Protein AF-A0A1R3RTW5-F1 (afdb_monomer_lite)

Structure (mmCIF, N/CA/C/O backbone):
data_AF-A0A1R3RTW5-F1
#
_entry.id   AF-A0A1R3RTW5-F1
#
loop_
_atom_site.group_PDB
_atom_site.id
_atom_site.type_symbol
_atom_site.label_atom_id
_atom_site.label_alt_id
_atom_site.label_comp_id
_atom_site.label_asym_id
_atom_site.label_entity_id
_atom_site.label_seq_id
_atom_site.pdbx_PDB_ins_code
_atom_site.Cartn_x
_atom_site.Cartn_y
_atom_site.Cartn_z
_atom_site.occupancy
_atom_site.B_iso_or_equiv
_atom_site.auth_seq_id
_atom_site.auth_comp_id
_atom_site.auth_asym_id
_atom_site.auth_atom_id
_atom_site.pdbx_PDB_model_num
ATOM 1 N N . MET A 1 1 ? 52.402 39.183 -31.936 1.00 46.84 1 MET A N 1
ATOM 2 C CA . MET A 1 1 ? 51.895 40.518 -32.324 1.00 46.84 1 MET A CA 1
ATOM 3 C C . MET A 1 1 ? 52.983 41.205 -33.142 1.00 46.84 1 MET A C 1
ATOM 5 O O . MET A 1 1 ? 54.142 40.911 -32.857 1.00 46.84 1 MET A O 1
ATOM 9 N N . PRO A 1 2 ? 52.670 42.034 -34.153 1.00 42.66 2 PRO A N 1
ATOM 10 C CA . PRO A 1 2 ? 51.398 42.733 -34.395 1.00 42.66 2 PRO A CA 1
ATOM 11 C C . PRO A 1 2 ? 50.225 41.838 -34.831 1.00 42.66 2 PRO A C 1
ATOM 13 O O . PRO A 1 2 ? 50.387 40.630 -35.000 1.00 42.66 2 PRO A O 1
ATOM 16 N N . TYR A 1 3 ? 49.047 42.454 -34.920 1.00 42.34 3 TYR A N 1
ATOM 17 C CA . TYR A 1 3 ? 47.847 41.933 -35.578 1.00 42.34 3 TYR A CA 1
ATOM 18 C C . TYR A 1 3 ? 47.803 42.414 -37.035 1.00 42.34 3 TYR A C 1
ATOM 20 O O . TYR A 1 3 ? 48.396 43.443 -37.356 1.00 42.34 3 TYR A O 1
ATOM 28 N N . SER A 1 4 ? 47.002 41.741 -37.856 1.00 38.62 4 SER A N 1
ATOM 29 C CA . SER A 1 4 ? 46.303 42.357 -38.986 1.00 38.62 4 SER A CA 1
ATOM 30 C C . SER A 1 4 ? 44.832 41.946 -38.908 1.00 38.62 4 SER A C 1
ATOM 32 O O . SER A 1 4 ? 44.532 40.756 -38.924 1.00 38.62 4 SER A O 1
ATOM 34 N N . GLU A 1 5 ? 43.992 42.958 -38.702 1.00 39.12 5 GLU A N 1
ATOM 35 C CA . GLU A 1 5 ? 42.592 43.138 -39.120 1.00 39.12 5 GLU A CA 1
ATOM 36 C C . GLU A 1 5 ? 41.772 41.897 -39.541 1.00 39.12 5 GLU A C 1
ATOM 38 O O . GLU A 1 5 ? 42.133 41.149 -40.446 1.00 39.12 5 GLU A O 1
ATOM 43 N N . PHE A 1 6 ? 40.610 41.736 -38.897 1.00 42.47 6 PHE A N 1
ATOM 44 C CA . PHE A 1 6 ? 39.567 40.764 -39.232 1.00 42.47 6 PHE A CA 1
ATOM 45 C C . PHE A 1 6 ? 38.305 41.546 -39.622 1.00 42.47 6 PHE A C 1
ATOM 47 O O . PHE A 1 6 ? 37.866 42.397 -38.844 1.00 42.47 6 PHE A O 1
ATOM 54 N N . ASP A 1 7 ? 37.760 41.291 -40.811 1.00 38.22 7 ASP A N 1
ATOM 55 C CA . ASP A 1 7 ? 36.629 42.051 -41.365 1.00 38.22 7 ASP A CA 1
ATOM 56 C C . ASP A 1 7 ? 35.289 41.676 -40.687 1.00 38.22 7 ASP A C 1
ATOM 58 O O . ASP A 1 7 ? 35.083 40.492 -40.402 1.00 38.22 7 ASP A O 1
ATOM 62 N N . PRO A 1 8 ? 34.358 42.620 -40.417 1.00 43.59 8 PRO A N 1
ATOM 63 C CA . PRO A 1 8 ? 33.125 42.312 -39.675 1.00 43.59 8 PRO A CA 1
ATOM 64 C C . PRO A 1 8 ? 31.937 41.840 -40.534 1.00 43.59 8 PRO A C 1
ATOM 66 O O . PRO A 1 8 ? 30.973 41.308 -39.983 1.00 43.59 8 PRO A O 1
ATOM 69 N N . ASP A 1 9 ? 31.970 42.069 -41.850 1.00 38.38 9 ASP A N 1
ATOM 70 C CA . ASP A 1 9 ? 30.750 42.211 -42.668 1.00 38.38 9 ASP A CA 1
ATOM 71 C C . ASP A 1 9 ? 30.251 40.928 -43.376 1.00 38.38 9 ASP A C 1
ATOM 73 O O . ASP A 1 9 ? 29.280 40.983 -44.131 1.00 38.38 9 ASP A O 1
ATOM 77 N N . ASP A 1 10 ? 30.834 39.751 -43.115 1.00 37.34 10 ASP A N 1
ATOM 78 C CA . ASP A 1 10 ? 30.474 38.481 -43.794 1.00 37.34 10 ASP A CA 1
ATOM 79 C C . ASP A 1 10 ? 29.217 37.777 -43.213 1.00 37.34 10 ASP A C 1
ATOM 81 O O . ASP A 1 10 ? 29.031 36.564 -43.323 1.00 37.34 10 ASP A O 1
ATOM 85 N N . PHE A 1 11 ? 28.318 38.532 -42.569 1.00 39.25 11 PHE A N 1
ATOM 86 C CA . PHE A 1 11 ? 27.053 38.012 -42.036 1.00 39.25 11 PHE A CA 1
ATOM 87 C C . PHE A 1 11 ? 25.942 38.004 -43.096 1.00 39.25 11 PHE A C 1
ATOM 89 O O . PHE A 1 11 ? 25.049 38.856 -43.128 1.00 39.25 11 PHE A O 1
ATOM 96 N N . GLY A 1 12 ? 25.984 36.972 -43.944 1.00 34.75 12 GLY A N 1
ATOM 97 C CA . GLY A 1 12 ? 24.873 36.577 -44.813 1.00 34.75 12 GLY A CA 1
ATOM 98 C C . GLY A 1 12 ? 23.566 36.293 -44.041 1.00 34.75 12 GLY A C 1
ATOM 99 O O . GLY A 1 12 ? 23.580 36.054 -42.831 1.00 34.75 12 GLY A O 1
ATOM 100 N N . PRO A 1 13 ? 22.401 36.345 -44.713 1.00 35.06 13 PRO A N 1
ATOM 101 C CA . PRO A 1 13 ? 21.122 36.545 -44.038 1.00 35.06 13 PRO A CA 1
ATOM 102 C C . PRO A 1 13 ? 20.572 35.289 -43.352 1.00 35.06 13 PRO A C 1
ATOM 104 O O . PRO A 1 13 ? 20.130 34.366 -44.027 1.00 35.06 13 PRO A O 1
ATOM 107 N N . ASN A 1 14 ? 20.487 35.338 -42.017 1.00 39.09 14 ASN A N 1
ATOM 108 C CA . ASN A 1 14 ? 19.530 34.618 -41.162 1.00 39.09 14 ASN A CA 1
ATOM 109 C C . ASN A 1 14 ? 19.013 33.269 -41.704 1.00 39.09 14 ASN A C 1
ATOM 111 O O . ASN A 1 14 ? 17.805 33.090 -41.894 1.00 39.09 14 ASN A O 1
ATOM 115 N N . GLU A 1 15 ? 19.894 32.276 -41.840 1.00 32.31 15 GLU A N 1
ATOM 116 C CA . GLU A 1 15 ? 19.430 30.904 -41.650 1.00 32.31 15 GLU A CA 1
ATOM 117 C C . GLU A 1 15 ? 18.951 30.796 -40.203 1.00 32.31 15 GLU A C 1
ATOM 119 O O . GLU A 1 15 ? 19.729 30.934 -39.254 1.00 32.31 15 GLU A O 1
ATOM 124 N N . CYS A 1 16 ? 17.642 30.618 -40.019 1.00 30.36 16 CYS A N 1
ATOM 125 C CA . CYS A 1 16 ? 17.095 30.362 -38.702 1.00 30.36 16 CYS A CA 1
ATOM 126 C C . CYS A 1 16 ? 17.657 29.033 -38.200 1.00 30.36 16 CYS A C 1
ATOM 128 O O . CYS A 1 16 ? 17.138 27.970 -38.546 1.00 30.36 16 CYS A O 1
ATOM 130 N N . TYR A 1 17 ? 18.650 29.114 -37.312 1.00 27.86 17 TYR A N 1
ATOM 131 C CA . TYR A 1 17 ? 18.852 28.112 -36.278 1.00 27.86 17 TYR A CA 1
ATOM 132 C C . TYR A 1 17 ? 17.554 28.029 -35.471 1.00 27.86 17 TYR A C 1
ATOM 134 O O . TYR A 1 17 ? 17.363 28.700 -34.458 1.00 27.86 17 TYR A O 1
ATOM 142 N N . VAL A 1 18 ? 16.638 27.192 -35.956 1.00 29.83 18 VAL A N 1
ATOM 143 C CA . VAL A 1 18 ? 15.767 26.436 -35.075 1.00 29.83 18 VAL A CA 1
ATOM 144 C C . VAL A 1 18 ? 16.732 25.671 -34.189 1.00 29.83 18 VAL A C 1
ATOM 146 O O . VAL A 1 18 ? 17.381 24.733 -34.648 1.00 29.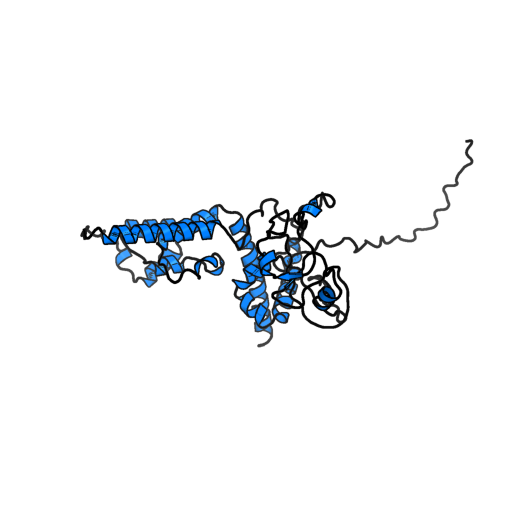83 18 VAL A O 1
ATOM 149 N N . GLU A 1 19 ? 16.886 26.120 -32.946 1.00 30.78 19 GLU A N 1
ATOM 150 C CA . GLU A 1 19 ? 17.504 25.293 -31.924 1.00 30.78 19 GLU A CA 1
ATOM 151 C C . GLU A 1 19 ? 16.699 23.992 -31.899 1.00 30.78 19 GLU A C 1
ATOM 153 O O . GLU A 1 19 ? 15.533 23.977 -31.491 1.00 30.78 19 GLU A O 1
ATOM 158 N N . GLU A 1 20 ? 17.292 22.902 -32.393 1.00 29.59 20 GLU A N 1
ATOM 159 C CA . GLU A 1 20 ? 16.787 21.566 -32.121 1.00 29.59 20 GLU A CA 1
ATOM 160 C C . GLU A 1 20 ? 16.920 21.375 -30.611 1.00 29.59 20 GLU A C 1
ATOM 162 O O . GLU A 1 20 ? 17.976 21.010 -30.101 1.00 29.59 20 GLU A O 1
ATOM 167 N N . ILE A 1 21 ? 15.855 21.725 -29.881 1.00 32.44 21 ILE A N 1
ATOM 168 C CA . ILE A 1 21 ? 15.789 21.566 -28.433 1.00 32.44 21 ILE A CA 1
ATOM 169 C C . ILE A 1 21 ? 15.973 20.079 -28.161 1.00 32.44 21 ILE A C 1
ATOM 171 O O . ILE A 1 21 ? 15.068 19.278 -28.402 1.00 32.44 21 ILE A O 1
ATOM 175 N N . ASP A 1 22 ? 17.158 19.730 -27.669 1.00 31.86 22 ASP A N 1
ATOM 176 C CA . ASP A 1 22 ? 17.557 18.364 -27.381 1.00 31.86 22 ASP A CA 1
ATOM 177 C C . ASP A 1 22 ? 16.504 17.671 -26.483 1.00 31.86 22 ASP A C 1
ATOM 179 O O . ASP A 1 22 ? 16.468 17.855 -25.258 1.00 31.86 22 ASP A O 1
ATOM 183 N N . ASP A 1 23 ? 15.684 16.781 -27.072 1.00 35.56 23 ASP A N 1
ATOM 184 C CA . ASP A 1 23 ? 14.766 15.854 -26.356 1.00 35.56 23 ASP A CA 1
ATOM 185 C C . ASP A 1 23 ? 15.581 14.858 -25.476 1.00 35.56 23 ASP A C 1
ATOM 187 O O . ASP A 1 23 ? 15.028 14.036 -24.744 1.00 35.56 23 ASP A O 1
ATOM 191 N N . TYR A 1 24 ? 16.922 14.980 -25.490 1.00 36.53 24 TYR A N 1
ATOM 192 C CA . TYR A 1 24 ? 17.886 14.497 -24.493 1.00 36.53 24 TYR A CA 1
ATOM 193 C C . TYR A 1 24 ? 17.849 15.244 -23.148 1.00 36.53 24 TYR A C 1
ATOM 195 O O . TYR A 1 24 ? 18.642 14.922 -22.256 1.00 36.53 24 TYR A O 1
ATOM 203 N N . THR A 1 25 ? 16.899 16.158 -22.929 1.00 39.56 25 THR A N 1
ATOM 204 C CA . THR A 1 25 ? 16.428 16.523 -21.581 1.00 39.56 25 THR A CA 1
ATOM 205 C C . THR A 1 25 ? 15.754 15.313 -20.922 1.00 39.56 25 THR A C 1
ATOM 207 O O . THR A 1 25 ? 14.541 15.225 -20.745 1.00 39.56 25 THR A O 1
ATOM 210 N N . LEU A 1 26 ? 16.604 14.345 -20.561 1.00 44.38 26 LEU A N 1
ATOM 211 C CA . LEU A 1 26 ? 16.304 13.034 -20.004 1.00 44.38 26 LEU A CA 1
ATOM 212 C C . LEU A 1 26 ? 15.342 13.164 -18.825 1.00 44.38 26 LEU A C 1
ATOM 214 O O . LEU A 1 26 ? 15.763 13.372 -17.683 1.00 44.38 26 LEU A O 1
ATOM 218 N N . LEU A 1 27 ? 14.049 12.989 -19.120 1.00 51.22 27 LEU A N 1
ATOM 219 C CA . LEU A 1 27 ? 12.972 12.867 -18.144 1.00 51.22 27 LEU A CA 1
ATOM 220 C C . LEU A 1 27 ? 13.363 11.785 -17.138 1.00 51.22 27 LEU A C 1
ATOM 222 O O . LEU A 1 27 ? 13.224 10.586 -17.397 1.00 51.22 27 LEU A O 1
ATOM 226 N N . SER A 1 28 ? 13.905 12.229 -16.001 1.00 55.03 28 SER A N 1
ATOM 227 C CA . SER A 1 28 ? 14.399 11.350 -14.947 1.00 55.03 28 SER A CA 1
ATOM 228 C C . SER A 1 28 ? 13.258 10.419 -14.565 1.00 55.03 28 SER A C 1
ATOM 230 O O . SER A 1 28 ? 12.197 10.924 -14.196 1.00 55.03 28 SER A O 1
ATOM 232 N N . PRO A 1 29 ? 13.421 9.089 -14.706 1.00 63.59 29 PRO A N 1
ATOM 233 C CA . PRO A 1 29 ? 12.285 8.186 -14.800 1.00 63.59 29 PRO A CA 1
ATOM 234 C C . PRO A 1 29 ? 11.349 8.357 -13.605 1.00 63.59 29 PRO A C 1
ATOM 236 O O . PRO A 1 29 ? 11.788 8.469 -12.458 1.00 63.59 29 PRO A O 1
ATOM 239 N N . GLN A 1 30 ? 10.056 8.399 -13.903 1.00 73.75 30 GLN A N 1
ATOM 240 C CA . GLN A 1 30 ? 8.987 8.629 -12.940 1.00 73.75 30 GLN A CA 1
ATOM 241 C C . GLN A 1 30 ? 8.255 7.322 -12.654 1.00 73.75 30 GLN A C 1
ATOM 243 O O . GLN A 1 30 ? 8.148 6.446 -13.514 1.00 73.75 30 GLN A O 1
ATOM 248 N N . CYS A 1 31 ? 7.756 7.180 -11.431 1.00 79.06 31 CYS A N 1
ATOM 249 C CA . CYS A 1 31 ? 6.885 6.081 -11.058 1.00 79.06 31 CYS A CA 1
ATOM 250 C C . CYS A 1 31 ? 5.495 6.297 -11.668 1.00 79.06 31 CYS A C 1
ATOM 252 O O . CYS A 1 31 ? 4.805 7.247 -11.305 1.00 79.06 31 CYS A O 1
ATOM 254 N N . CYS A 1 32 ? 5.042 5.398 -12.543 1.00 81.38 32 CYS A N 1
ATOM 255 C CA . CYS A 1 32 ? 3.748 5.539 -13.222 1.00 81.38 32 CYS A CA 1
ATOM 256 C C . CYS A 1 32 ? 2.541 5.555 -12.255 1.00 81.38 32 CYS A C 1
ATOM 258 O O . CYS A 1 32 ? 1.479 6.053 -12.614 1.00 81.38 32 CYS A O 1
ATOM 260 N N . ILE A 1 33 ? 2.695 5.052 -11.022 1.00 86.12 33 ILE A N 1
ATOM 261 C CA . ILE A 1 33 ? 1.645 5.090 -9.991 1.00 86.12 33 ILE A CA 1
ATOM 262 C C . ILE A 1 33 ? 1.614 6.445 -9.268 1.00 86.12 33 ILE A C 1
ATOM 264 O O . ILE A 1 33 ? 0.550 7.043 -9.164 1.00 86.12 33 ILE A O 1
ATOM 268 N N . CYS A 1 34 ? 2.737 6.964 -8.764 1.00 83.75 34 CYS A N 1
ATOM 269 C CA . CYS A 1 34 ? 2.731 8.149 -7.887 1.00 83.75 34 CYS A CA 1
ATOM 270 C C . CYS A 1 34 ? 3.272 9.438 -8.528 1.00 83.75 34 CYS A C 1
ATOM 272 O O . CYS A 1 34 ? 3.227 10.495 -7.907 1.00 83.75 34 CYS A O 1
ATOM 274 N N . GLY A 1 35 ? 3.804 9.358 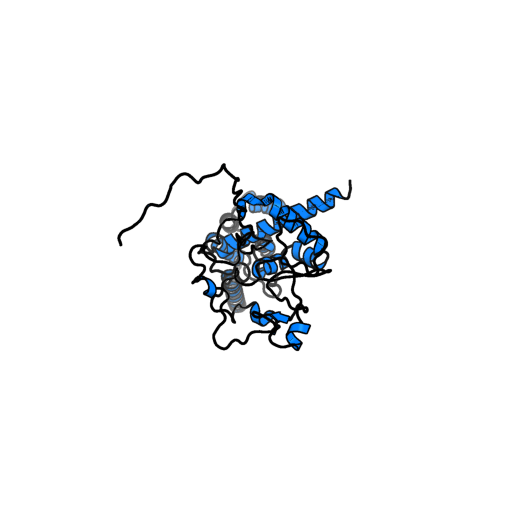-9.748 1.00 78.62 35 GLY A N 1
ATOM 275 C CA . GLY A 1 35 ? 4.397 10.466 -10.497 1.00 78.62 35 GLY A CA 1
ATOM 276 C C . GLY A 1 35 ? 5.807 10.878 -10.062 1.00 78.62 35 GLY A C 1
ATOM 277 O O . GLY A 1 35 ? 6.573 11.376 -10.881 1.00 78.62 35 GLY A O 1
ATOM 278 N N . TYR A 1 36 ? 6.195 10.628 -8.812 1.00 76.75 36 TYR A N 1
ATOM 279 C CA . TYR A 1 36 ? 7.528 10.973 -8.318 1.00 76.75 36 TYR A CA 1
ATOM 280 C C . TYR A 1 36 ? 8.659 10.218 -9.041 1.00 76.75 36 TYR A C 1
ATOM 282 O O . TYR A 1 36 ? 8.525 9.042 -9.393 1.00 76.75 36 TYR A O 1
ATOM 290 N N . GLY A 1 37 ? 9.805 10.885 -9.203 1.00 69.56 37 GLY A N 1
ATOM 291 C CA . GLY A 1 37 ? 11.026 10.304 -9.771 1.00 69.56 37 GLY A CA 1
ATOM 292 C C . GLY A 1 37 ? 11.688 9.219 -8.904 1.00 69.56 37 GLY A C 1
ATOM 293 O O . GLY A 1 37 ? 11.329 9.006 -7.745 1.00 69.56 37 GLY A O 1
ATOM 294 N N . PHE A 1 38 ? 12.710 8.549 -9.447 1.00 66.25 38 PHE A N 1
ATOM 295 C CA . PHE A 1 38 ? 13.616 7.665 -8.677 1.00 66.25 38 PHE A CA 1
ATOM 296 C C . PHE A 1 38 ? 14.843 8.394 -8.089 1.00 66.25 38 PHE A C 1
ATOM 298 O O . PHE A 1 38 ? 15.731 7.747 -7.535 1.00 66.25 38 PHE A O 1
ATOM 305 N N . CYS A 1 39 ? 14.911 9.722 -8.217 1.00 55.88 39 CYS A N 1
ATOM 306 C CA . CYS A 1 39 ? 16.038 10.550 -7.781 1.00 55.88 39 CYS A CA 1
ATOM 307 C C . CYS A 1 39 ? 15.641 11.454 -6.606 1.00 55.88 39 CYS A C 1
ATOM 309 O O . CYS A 1 39 ? 14.520 11.962 -6.563 1.00 55.88 39 CYS A O 1
ATOM 311 N N . LEU A 1 40 ? 16.586 11.703 -5.696 1.00 46.78 40 LEU A N 1
ATOM 312 C CA . LEU A 1 40 ? 16.576 12.910 -4.868 1.00 46.78 40 LEU A CA 1
ATOM 313 C C . LEU A 1 40 ? 17.210 14.058 -5.670 1.00 46.78 40 LEU A C 1
ATOM 315 O O . LEU A 1 40 ? 18.144 13.810 -6.427 1.00 46.78 40 LEU A O 1
ATOM 319 N N . GLU A 1 41 ? 16.662 15.261 -5.488 1.00 43.09 41 GLU A N 1
ATOM 320 C CA . GLU A 1 41 ? 17.176 16.605 -5.826 1.00 43.09 41 GLU A CA 1
ATOM 321 C C . GLU A 1 41 ? 18.087 16.762 -7.068 1.00 43.09 41 GLU A C 1
ATOM 323 O O . GLU A 1 41 ? 19.227 16.300 -7.135 1.00 43.09 41 GLU A O 1
ATOM 328 N N . THR A 1 42 ? 17.575 17.517 -8.048 1.00 40.91 42 THR A N 1
ATOM 329 C CA . THR A 1 42 ? 18.175 17.780 -9.371 1.00 40.91 42 THR A CA 1
ATOM 330 C C . THR A 1 42 ? 19.456 18.614 -9.354 1.00 40.91 42 THR A C 1
ATOM 332 O O . THR A 1 42 ? 20.128 18.698 -10.379 1.00 40.91 42 THR A O 1
ATOM 335 N N . THR A 1 43 ? 19.816 19.222 -8.225 1.00 41.56 43 THR A N 1
ATOM 336 C CA . THR A 1 43 ? 21.017 20.058 -8.084 1.00 41.56 43 THR A CA 1
ATOM 337 C C . THR A 1 43 ? 22.319 19.258 -8.042 1.00 41.56 43 THR A C 1
ATOM 339 O O . THR A 1 43 ? 23.371 19.827 -8.310 1.00 41.56 43 THR A O 1
ATOM 342 N N . ASP A 1 44 ? 22.270 17.954 -7.734 1.00 38.25 44 ASP A N 1
ATOM 343 C CA . ASP A 1 44 ? 23.464 17.182 -7.362 1.00 38.25 44 ASP A CA 1
ATOM 344 C C . ASP A 1 44 ? 23.554 15.792 -8.031 1.00 38.25 44 ASP A C 1
ATOM 346 O O . ASP A 1 44 ? 23.716 14.744 -7.394 1.00 38.25 44 ASP A O 1
ATOM 350 N N . PHE A 1 45 ? 23.499 15.772 -9.369 1.00 40.69 45 PHE A N 1
ATOM 351 C CA . PHE A 1 45 ? 23.662 14.557 -10.191 1.00 40.69 45 PHE A CA 1
ATOM 352 C C . PHE A 1 45 ? 24.957 13.765 -9.903 1.00 40.69 45 PHE A C 1
ATOM 354 O O . PHE A 1 45 ? 24.993 12.546 -10.100 1.00 40.69 45 PHE A O 1
ATOM 361 N N . ASN A 1 46 ? 26.014 14.428 -9.420 1.00 39.59 46 ASN A N 1
ATOM 362 C CA . ASN A 1 46 ? 27.271 13.772 -9.052 1.00 39.59 46 ASN A CA 1
ATOM 363 C C . ASN A 1 46 ? 27.234 13.131 -7.653 1.00 39.59 46 ASN A C 1
ATOM 365 O O . ASN A 1 46 ? 27.841 12.074 -7.466 1.00 39.59 46 ASN A O 1
ATOM 369 N N . VAL A 1 47 ? 26.491 13.699 -6.696 1.00 40.06 47 VAL A N 1
ATOM 370 C CA . VAL A 1 47 ? 26.401 13.179 -5.319 1.00 40.06 47 VAL A CA 1
ATOM 371 C C . VAL A 1 47 ? 25.301 12.117 -5.189 1.00 40.06 47 VAL A C 1
ATOM 373 O O . VAL A 1 47 ? 25.514 11.064 -4.586 1.00 40.06 47 VAL A O 1
ATOM 376 N N . ASN A 1 48 ? 24.134 12.300 -5.817 1.00 42.00 48 ASN A N 1
ATOM 377 C CA . ASN A 1 48 ? 22.974 11.424 -5.586 1.00 42.00 48 ASN A CA 1
ATOM 378 C C . ASN A 1 48 ? 23.064 10.001 -6.188 1.00 42.00 48 ASN A C 1
ATOM 380 O O . ASN A 1 48 ? 22.163 9.180 -5.977 1.00 42.00 48 ASN A O 1
ATOM 384 N N . ARG A 1 49 ? 24.209 9.624 -6.787 1.00 43.22 49 ARG A N 1
ATOM 385 C CA . ARG A 1 49 ? 24.572 8.217 -7.078 1.00 43.22 49 ARG A CA 1
ATOM 386 C C . ARG A 1 49 ? 24.503 7.308 -5.838 1.00 43.22 49 ARG A C 1
ATOM 388 O O . ARG A 1 49 ? 24.374 6.096 -5.989 1.00 43.22 49 ARG A O 1
ATOM 395 N N . HIS A 1 50 ? 24.567 7.861 -4.624 1.00 42.81 50 HIS A N 1
ATOM 396 C CA . HIS A 1 50 ? 24.476 7.108 -3.368 1.00 42.81 50 HIS A CA 1
ATOM 397 C C . HIS A 1 50 ? 23.134 6.393 -3.121 1.00 42.81 50 HIS A C 1
ATOM 399 O O . HIS A 1 50 ? 23.102 5.473 -2.303 1.00 42.81 50 HIS A O 1
ATOM 405 N N . CYS A 1 51 ? 22.045 6.758 -3.811 1.00 46.78 51 CYS A N 1
ATOM 406 C CA . CYS A 1 51 ? 20.733 6.131 -3.605 1.00 46.78 51 CYS A CA 1
ATOM 407 C C . CYS A 1 51 ? 20.763 4.631 -3.954 1.00 46.78 51 CYS A C 1
ATOM 409 O O . CYS A 1 51 ? 20.541 3.781 -3.094 1.00 46.78 51 CYS A O 1
ATOM 411 N N . THR A 1 52 ? 21.101 4.302 -5.204 1.00 51.09 52 THR A N 1
ATOM 412 C CA . THR A 1 52 ? 21.173 2.922 -5.720 1.00 51.09 52 THR A CA 1
ATOM 413 C C . THR A 1 52 ? 22.513 2.233 -5.446 1.00 51.09 52 THR A C 1
ATOM 415 O O . THR A 1 52 ? 22.704 1.086 -5.852 1.00 51.09 52 THR A O 1
ATOM 418 N N . GLN A 1 53 ? 23.447 2.897 -4.753 1.00 59.72 53 GLN A N 1
ATOM 419 C CA . GLN A 1 53 ? 24.704 2.278 -4.336 1.00 59.72 53 GLN A CA 1
ATOM 420 C C . GLN A 1 53 ? 24.477 1.124 -3.362 1.00 59.72 53 GLN A C 1
ATOM 422 O O . GLN A 1 53 ? 23.553 1.102 -2.544 1.00 59.72 53 GLN A O 1
ATOM 427 N N . ILE A 1 54 ? 25.378 0.155 -3.454 1.00 65.88 54 ILE A N 1
ATOM 428 C CA . ILE A 1 54 ? 25.239 -1.157 -2.837 1.00 65.88 54 ILE A CA 1
ATOM 429 C C . ILE A 1 54 ? 26.400 -1.363 -1.873 1.00 65.88 54 ILE A C 1
ATOM 431 O O . ILE A 1 54 ? 27.531 -0.955 -2.141 1.00 65.88 54 ILE A O 1
ATOM 435 N N . ARG A 1 55 ? 26.115 -1.971 -0.723 1.00 70.31 55 ARG A N 1
ATOM 436 C CA . ARG A 1 55 ? 27.089 -2.166 0.350 1.00 70.31 55 ARG A CA 1
ATOM 437 C C . ARG A 1 55 ? 28.297 -2.957 -0.148 1.00 70.31 55 ARG A C 1
ATOM 439 O O . ARG A 1 55 ? 28.158 -3.972 -0.833 1.00 70.31 55 ARG A O 1
ATOM 446 N N . LYS A 1 56 ? 29.492 -2.509 0.250 1.00 72.31 56 LYS A N 1
ATOM 447 C CA . LYS A 1 56 ? 30.769 -3.166 -0.059 1.00 72.31 56 LYS A CA 1
ATOM 448 C C . LYS A 1 56 ? 30.694 -4.658 0.299 1.00 72.31 56 LYS A C 1
ATOM 450 O O . LYS A 1 56 ? 30.366 -5.004 1.428 1.00 72.31 56 LYS A O 1
ATOM 455 N N . GLY A 1 57 ? 30.990 -5.522 -0.673 1.00 72.19 57 GLY A N 1
ATOM 456 C CA . GLY A 1 57 ? 30.893 -6.982 -0.546 1.00 72.19 57 GLY A CA 1
ATOM 457 C C . GLY A 1 57 ? 29.639 -7.609 -1.172 1.00 72.19 57 GLY A C 1
ATOM 458 O O . GLY A 1 57 ? 29.646 -8.806 -1.450 1.00 72.19 57 GLY A O 1
ATOM 459 N N . VAL A 1 58 ? 28.590 -6.837 -1.481 1.00 73.06 58 VAL A N 1
ATOM 460 C CA . VAL A 1 58 ? 27.450 -7.354 -2.254 1.00 73.06 58 VAL A CA 1
ATOM 461 C C . VAL A 1 58 ? 27.844 -7.488 -3.726 1.00 73.06 58 VAL A C 1
ATOM 463 O O . VAL A 1 58 ? 28.153 -6.510 -4.403 1.00 73.06 58 VAL A O 1
ATOM 466 N N . ILE A 1 59 ? 27.805 -8.716 -4.239 1.00 75.25 59 ILE A N 1
ATOM 467 C CA . ILE A 1 59 ? 28.105 -9.015 -5.644 1.00 75.25 59 ILE A CA 1
ATOM 468 C C . ILE A 1 59 ? 26.830 -8.832 -6.485 1.00 75.25 59 ILE A C 1
ATOM 470 O O . ILE A 1 59 ? 25.779 -9.376 -6.133 1.00 75.25 59 ILE A O 1
ATOM 474 N N . ALA A 1 60 ? 26.935 -8.098 -7.596 1.00 71.31 60 ALA A N 1
ATOM 475 C CA . ALA A 1 60 ? 25.856 -7.873 -8.563 1.00 71.31 60 ALA A CA 1
ATOM 476 C C . ALA A 1 60 ? 25.510 -9.126 -9.403 1.00 71.31 60 ALA A C 1
ATOM 478 O O . ALA A 1 60 ? 26.236 -10.122 -9.363 1.00 71.31 60 ALA A O 1
ATOM 479 N N . GLY A 1 61 ? 24.409 -9.079 -10.157 1.00 72.56 61 GLY A N 1
ATOM 480 C CA . GLY A 1 61 ? 23.805 -10.234 -10.834 1.00 72.56 61 GLY A CA 1
ATOM 481 C C . GLY A 1 61 ? 22.519 -10.714 -10.152 1.00 72.56 61 GLY A C 1
ATOM 482 O O . GLY A 1 61 ? 21.893 -9.970 -9.392 1.00 72.56 61 GLY A O 1
ATOM 483 N N . ILE A 1 62 ? 22.094 -11.948 -10.444 1.00 77.62 62 ILE A N 1
ATOM 484 C CA . ILE A 1 62 ? 20.791 -12.470 -10.005 1.00 77.62 62 ILE A CA 1
ATOM 485 C C . ILE A 1 62 ? 20.806 -12.906 -8.527 1.00 77.62 62 ILE A C 1
ATOM 487 O O . ILE A 1 62 ? 21.754 -13.509 -8.008 1.00 77.62 62 ILE A O 1
ATOM 491 N N . ARG A 1 63 ? 19.708 -12.589 -7.839 1.00 81.25 63 ARG A N 1
ATOM 492 C CA . ARG A 1 63 ? 19.374 -12.922 -6.447 1.00 81.25 63 ARG A CA 1
ATOM 493 C C . ARG A 1 63 ? 17.939 -13.451 -6.382 1.00 81.25 63 ARG A C 1
ATOM 495 O O . ARG A 1 63 ? 17.244 -13.468 -7.389 1.00 81.25 63 ARG A O 1
ATOM 502 N N . LYS A 1 64 ? 17.480 -13.866 -5.200 1.00 84.88 64 LYS A N 1
ATOM 503 C CA . LYS A 1 64 ? 16.044 -14.068 -4.953 1.00 84.88 64 LYS A CA 1
ATOM 504 C C . LYS A 1 64 ? 15.394 -12.753 -4.531 1.00 84.88 64 LYS A C 1
ATOM 506 O O . LYS A 1 64 ? 15.989 -12.030 -3.734 1.00 84.88 64 LYS A O 1
ATOM 511 N N . ALA A 1 65 ? 14.209 -12.459 -5.064 1.00 79.69 65 ALA A N 1
ATOM 512 C CA . ALA A 1 65 ? 13.510 -11.179 -4.923 1.00 79.69 65 ALA A CA 1
ATOM 513 C C . ALA A 1 65 ? 13.334 -10.762 -3.451 1.00 79.69 65 ALA A C 1
ATOM 515 O O . ALA A 1 65 ? 13.723 -9.654 -3.082 1.00 79.69 65 ALA A O 1
ATOM 516 N N . HIS A 1 66 ? 12.932 -11.702 -2.585 1.00 79.50 66 HIS A N 1
ATOM 517 C CA . HIS A 1 66 ? 12.788 -11.485 -1.137 1.00 79.50 66 HIS A CA 1
ATOM 518 C C . HIS A 1 66 ? 14.062 -10.973 -0.433 1.00 79.50 66 HIS A C 1
ATOM 520 O O . HIS A 1 66 ? 13.973 -10.381 0.637 1.00 79.50 66 HIS A O 1
ATOM 526 N N . ARG A 1 67 ? 15.260 -11.175 -1.012 1.00 79.88 67 ARG A N 1
ATOM 527 C CA . ARG A 1 67 ? 16.541 -10.662 -0.475 1.00 79.88 67 ARG A CA 1
ATOM 528 C C . ARG A 1 67 ? 16.868 -9.230 -0.913 1.00 79.88 67 ARG A C 1
ATOM 530 O O . ARG A 1 67 ? 17.950 -8.741 -0.603 1.00 79.88 67 ARG A O 1
ATOM 537 N N . LEU A 1 68 ? 15.992 -8.604 -1.698 1.00 75.69 68 LEU A N 1
ATOM 538 C CA . LEU A 1 68 ? 16.104 -7.213 -2.142 1.00 75.69 68 LEU A CA 1
ATOM 539 C C . LEU A 1 68 ? 15.018 -6.333 -1.495 1.00 75.69 68 LEU A C 1
ATOM 541 O O . LEU A 1 68 ? 15.273 -5.165 -1.214 1.00 75.69 68 LEU A O 1
ATOM 545 N N . GLU A 1 69 ? 13.835 -6.893 -1.213 1.00 74.62 69 GLU A N 1
ATOM 546 C CA . GLU A 1 69 ? 12.675 -6.195 -0.621 1.00 74.62 69 GLU A CA 1
ATOM 547 C C . GLU A 1 69 ? 12.918 -5.564 0.762 1.00 74.62 69 GLU A C 1
ATOM 549 O O . GLU A 1 69 ? 12.233 -4.606 1.139 1.00 74.62 69 GLU A O 1
ATOM 554 N N . ASP A 1 70 ? 13.863 -6.109 1.533 1.00 73.06 70 ASP A N 1
ATOM 555 C CA . ASP A 1 70 ? 14.250 -5.618 2.862 1.00 73.06 70 ASP A CA 1
ATOM 556 C C . ASP A 1 70 ? 15.199 -4.402 2.808 1.00 73.06 70 ASP A C 1
ATOM 558 O O . ASP A 1 70 ? 15.569 -3.842 3.843 1.00 73.06 70 ASP A O 1
ATOM 562 N N . LEU A 1 71 ? 15.599 -3.995 1.595 1.00 71.00 71 LEU A N 1
ATOM 563 C CA . LEU A 1 71 ? 16.571 -2.940 1.298 1.00 71.00 71 LEU A CA 1
ATOM 564 C C . LEU A 1 71 ? 17.952 -3.156 1.954 1.00 71.00 71 LEU A C 1
ATOM 566 O O . LEU A 1 71 ? 18.777 -2.238 1.981 1.00 71.00 71 LEU A O 1
ATOM 570 N N . SER A 1 72 ? 18.246 -4.349 2.484 1.00 73.50 72 SER A N 1
ATOM 571 C CA . SER A 1 72 ? 19.511 -4.639 3.166 1.00 73.50 72 SER A CA 1
ATOM 572 C C . SER A 1 72 ? 20.755 -4.607 2.270 1.00 73.50 72 SER A C 1
ATOM 574 O O . SER A 1 72 ? 21.803 -4.229 2.803 1.00 73.50 72 SER A O 1
ATOM 576 N N . PRO A 1 73 ? 20.703 -4.891 0.946 1.00 70.00 73 PRO A N 1
ATOM 577 C CA . PRO A 1 73 ? 21.872 -4.752 0.079 1.00 70.00 73 PRO A CA 1
ATOM 578 C C . PRO A 1 73 ? 22.320 -3.299 -0.126 1.00 70.00 73 PRO A C 1
ATOM 580 O O . PRO A 1 73 ? 23.493 -3.056 -0.404 1.00 70.00 73 PRO A O 1
ATOM 583 N N . PHE A 1 74 ? 21.410 -2.331 -0.004 1.00 70.31 74 PHE A N 1
ATOM 584 C CA . PHE A 1 74 ? 21.626 -0.952 -0.447 1.00 70.31 74 PHE A CA 1
ATOM 585 C C . PHE A 1 74 ? 22.219 -0.064 0.655 1.00 70.31 74 PHE A C 1
ATOM 587 O O . PHE A 1 74 ? 22.091 -0.333 1.858 1.00 70.31 74 PHE A O 1
ATOM 594 N N . MET A 1 75 ? 22.931 0.987 0.244 1.00 61.28 75 MET A N 1
ATOM 595 C CA . MET A 1 75 ? 23.539 1.949 1.166 1.00 61.28 75 MET A CA 1
ATOM 596 C C . MET A 1 75 ? 22.485 2.886 1.759 1.00 61.28 75 MET A C 1
ATOM 598 O O . MET A 1 75 ? 22.432 3.035 2.980 1.00 61.28 75 MET A O 1
ATOM 602 N N . GLN A 1 76 ? 21.592 3.429 0.927 1.00 61.84 76 GLN A N 1
ATOM 603 C CA . GLN A 1 76 ? 20.394 4.130 1.386 1.00 61.84 76 GLN A CA 1
ATOM 604 C C . GLN A 1 76 ? 19.184 3.185 1.411 1.00 61.84 76 GLN A C 1
ATOM 606 O O . GLN A 1 76 ? 18.968 2.403 0.490 1.00 61.84 76 GLN A O 1
ATOM 611 N N . ARG A 1 77 ? 18.365 3.274 2.465 1.00 59.66 77 ARG A N 1
ATOM 612 C CA . ARG A 1 77 ? 17.125 2.489 2.635 1.00 59.66 77 ARG A CA 1
ATOM 613 C C . ARG A 1 77 ? 15.883 3.291 2.225 1.00 59.66 77 ARG A C 1
ATOM 615 O O . ARG A 1 77 ? 14.902 3.336 2.960 1.00 59.66 77 ARG A O 1
ATOM 622 N N . GLY A 1 78 ? 15.951 3.975 1.085 1.00 59.44 78 GLY A N 1
ATOM 623 C CA . GLY A 1 78 ? 14.821 4.739 0.561 1.00 59.44 78 GLY A CA 1
ATOM 624 C C . GLY A 1 78 ? 13.820 3.832 -0.153 1.00 59.44 78 GLY A C 1
ATOM 625 O O . GLY A 1 78 ? 14.184 3.115 -1.082 1.00 59.44 78 GLY A O 1
ATOM 626 N N . TRP A 1 79 ? 12.547 3.871 0.242 1.00 64.31 79 TRP A N 1
ATOM 627 C CA . TRP A 1 79 ? 11.491 3.058 -0.380 1.00 64.31 79 TRP A CA 1
ATOM 628 C C . TRP A 1 79 ? 11.233 3.422 -1.856 1.00 64.31 79 TRP A C 1
ATOM 630 O O . TRP A 1 79 ? 10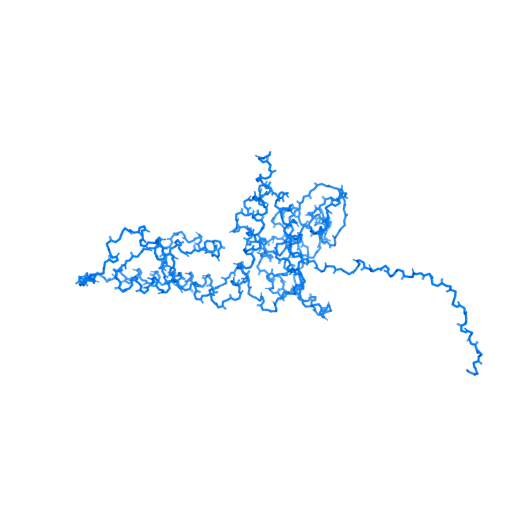.776 2.585 -2.635 1.00 64.31 79 TRP A O 1
ATOM 640 N N . TRP A 1 80 ? 11.563 4.659 -2.236 1.00 58.47 80 TRP A N 1
ATOM 641 C CA . TRP A 1 80 ? 11.477 5.219 -3.589 1.00 58.47 80 TRP A CA 1
ATOM 642 C C . TRP A 1 80 ? 12.683 4.862 -4.479 1.00 58.47 80 TRP A C 1
ATOM 644 O O . TRP A 1 80 ? 12.731 5.245 -5.645 1.00 58.47 80 TRP A O 1
ATOM 654 N N . VAL A 1 81 ? 13.687 4.158 -3.947 1.00 52.81 81 VAL A N 1
ATOM 655 C CA . VAL A 1 81 ? 14.930 3.853 -4.676 1.00 52.81 81 VAL A CA 1
ATOM 656 C C . VAL A 1 81 ? 14.798 2.584 -5.520 1.00 52.81 81 VAL A C 1
ATOM 658 O O . VAL A 1 81 ? 15.356 2.508 -6.616 1.00 52.81 81 VAL A O 1
ATOM 661 N N . LEU A 1 82 ? 14.053 1.581 -5.042 1.00 53.62 82 LEU A N 1
ATOM 662 C CA . LEU A 1 82 ? 13.843 0.349 -5.800 1.00 53.62 82 LEU A CA 1
ATOM 663 C C . LEU A 1 82 ? 12.799 0.526 -6.900 1.00 53.62 82 LEU A C 1
ATOM 665 O O . LEU A 1 82 ? 11.686 0.996 -6.657 1.00 53.62 82 LEU A O 1
ATOM 669 N N . ARG A 1 83 ? 13.146 0.031 -8.090 1.00 53.50 83 ARG A N 1
ATOM 670 C CA . ARG A 1 83 ? 12.211 -0.198 -9.192 1.00 53.50 83 ARG A CA 1
ATOM 671 C C . ARG A 1 83 ? 11.664 -1.614 -9.122 1.00 53.50 83 ARG A C 1
ATOM 673 O O . ARG A 1 83 ? 12.420 -2.555 -8.891 1.00 53.50 83 ARG A O 1
ATOM 680 N N . GLN A 1 84 ? 10.382 -1.758 -9.419 1.00 46.09 84 GLN A N 1
ATOM 681 C CA . GLN A 1 84 ? 9.813 -3.013 -9.891 1.00 46.09 84 GLN A CA 1
ATOM 682 C C . GLN A 1 84 ? 9.349 -2.811 -11.337 1.00 46.09 84 GLN A C 1
ATOM 684 O O . GLN A 1 84 ? 8.964 -1.707 -11.719 1.00 46.09 84 GLN A O 1
ATOM 689 N N . MET A 1 85 ? 9.435 -3.860 -12.152 1.00 49.91 85 MET A N 1
ATOM 690 C CA . MET A 1 85 ? 8.942 -3.886 -13.529 1.00 49.91 85 MET A CA 1
ATOM 691 C C . MET A 1 85 ? 8.237 -5.227 -13.747 1.00 49.91 85 MET A C 1
ATOM 693 O O . MET A 1 85 ? 8.840 -6.280 -13.542 1.00 49.91 85 MET A O 1
ATOM 697 N N . ARG A 1 86 ? 6.963 -5.188 -14.147 1.00 46.97 86 ARG A N 1
ATOM 698 C CA . ARG A 1 86 ? 6.274 -6.296 -14.832 1.00 46.97 86 ARG A CA 1
ATOM 699 C C . ARG A 1 86 ? 6.196 -5.942 -16.326 1.00 46.97 86 ARG A C 1
ATOM 701 O O . ARG A 1 86 ? 6.298 -4.764 -16.669 1.00 46.97 86 ARG A O 1
ATOM 708 N N . VAL A 1 87 ? 6.100 -6.946 -17.200 1.00 38.12 87 VAL A N 1
ATOM 709 C CA . VAL A 1 87 ? 6.397 -6.798 -18.639 1.00 38.12 87 VAL A CA 1
ATOM 710 C C . VAL A 1 87 ? 5.457 -7.648 -19.512 1.00 38.12 87 VAL A C 1
ATOM 712 O O . VAL A 1 87 ? 5.108 -8.759 -19.115 1.00 38.12 87 VAL A O 1
ATOM 715 N N . SER A 1 88 ? 5.085 -7.140 -20.694 1.00 29.42 88 SER A N 1
ATOM 716 C CA . SER A 1 88 ? 4.334 -7.819 -21.782 1.00 29.42 88 SER A CA 1
ATOM 717 C C . SER A 1 88 ? 5.161 -7.885 -23.099 1.00 29.42 88 SER A C 1
ATOM 719 O O . SER A 1 88 ? 6.342 -7.562 -23.038 1.00 29.42 88 SER A O 1
ATOM 721 N N . VAL A 1 89 ? 4.620 -8.376 -24.239 1.00 32.56 89 VAL A N 1
ATOM 722 C CA . VAL A 1 89 ? 5.360 -9.009 -25.388 1.00 32.56 89 VAL A CA 1
ATOM 723 C C . VAL A 1 89 ? 4.635 -8.797 -26.757 1.00 32.56 89 VAL A C 1
ATOM 725 O O . VAL A 1 89 ? 3.404 -8.793 -26.679 1.00 32.56 89 VAL A O 1
ATOM 728 N N . PRO A 1 90 ? 5.225 -8.821 -28.000 1.00 41.12 90 PRO A N 1
ATOM 729 C CA . PRO A 1 90 ? 6.555 -8.447 -28.573 1.00 41.12 90 PRO A CA 1
ATOM 730 C C . PRO A 1 90 ? 6.484 -7.232 -29.594 1.00 41.12 90 PRO A C 1
ATOM 732 O O . PRO A 1 90 ? 5.393 -6.711 -29.777 1.00 41.12 90 PRO A O 1
ATOM 735 N N . ARG A 1 91 ? 7.500 -6.687 -30.337 1.00 28.31 91 ARG A N 1
ATOM 736 C CA . ARG A 1 91 ? 8.875 -7.078 -30.824 1.00 28.31 91 ARG A CA 1
ATOM 737 C C . ARG A 1 91 ? 9.975 -5.954 -30.756 1.00 28.31 91 ARG A C 1
ATOM 739 O O . ARG A 1 91 ? 9.684 -4.865 -31.187 1.00 28.31 91 ARG A O 1
ATOM 746 N N . SER A 1 92 ? 11.229 -6.211 -30.325 1.00 29.16 92 SER A N 1
ATOM 747 C CA . SER A 1 92 ? 12.504 -5.401 -30.221 1.00 29.16 92 SER A CA 1
ATOM 748 C C . SER A 1 92 ? 12.656 -3.971 -29.584 1.00 29.16 92 SER A C 1
ATOM 750 O O . SER A 1 92 ? 12.057 -3.035 -30.079 1.00 29.16 92 SER A O 1
ATOM 752 N N . ASN A 1 93 ? 13.602 -3.799 -28.618 1.00 28.19 93 ASN A N 1
ATOM 753 C CA . ASN A 1 93 ? 14.481 -2.624 -28.233 1.00 28.19 93 ASN A CA 1
ATOM 754 C C . ASN A 1 93 ? 13.935 -1.160 -28.162 1.00 28.19 93 ASN A C 1
ATOM 756 O O . ASN A 1 93 ? 13.356 -0.732 -29.143 1.00 28.19 93 ASN A O 1
ATOM 760 N N . VAL A 1 94 ? 14.228 -0.283 -27.166 1.00 30.05 94 VAL A N 1
ATOM 761 C CA . VAL A 1 94 ? 15.503 0.011 -26.427 1.00 30.05 94 VAL A CA 1
ATOM 762 C C . VAL A 1 94 ? 15.293 0.546 -24.974 1.00 30.05 94 VAL A C 1
ATOM 764 O O . VAL A 1 94 ? 14.496 1.451 -24.752 1.00 30.05 94 VAL A O 1
ATOM 767 N N . GLY A 1 95 ? 16.104 0.137 -23.975 1.00 39.03 95 GLY A N 1
ATOM 768 C CA . GLY A 1 95 ? 16.242 0.885 -22.699 1.00 39.03 95 GLY A CA 1
ATOM 769 C C . GLY A 1 95 ? 17.165 0.247 -21.639 1.00 39.03 95 GLY A C 1
ATOM 770 O O . GLY A 1 95 ? 17.058 -0.941 -21.391 1.00 39.03 95 GLY A O 1
ATOM 771 N N . PHE A 1 96 ? 18.045 1.030 -20.987 1.00 53.94 96 PHE A N 1
ATOM 772 C CA . PHE A 1 96 ? 19.246 0.619 -20.203 1.00 53.94 96 PHE A CA 1
ATOM 773 C C . PHE A 1 96 ? 19.126 -0.404 -19.032 1.00 53.94 96 PHE A C 1
ATOM 775 O O . PHE A 1 96 ? 20.076 -0.537 -18.258 1.00 53.94 96 PHE A O 1
ATOM 782 N N . PHE A 1 97 ? 18.021 -1.128 -18.834 1.00 64.38 97 PHE A N 1
ATOM 783 C CA . PHE A 1 97 ? 17.812 -1.970 -17.645 1.00 64.38 97 PHE A CA 1
ATOM 784 C C . PHE A 1 97 ? 17.385 -3.400 -17.991 1.00 64.38 97 PHE A C 1
ATOM 786 O O . PHE A 1 97 ? 16.457 -3.622 -18.759 1.00 64.38 97 PHE A O 1
ATOM 793 N N . HIS A 1 98 ? 18.035 -4.385 -17.366 1.00 73.19 98 HIS A N 1
ATOM 794 C CA . HIS A 1 98 ? 17.638 -5.792 -17.444 1.00 73.19 98 HIS A CA 1
ATOM 795 C C . HIS A 1 98 ? 16.592 -6.139 -16.371 1.00 73.19 98 HIS A C 1
ATOM 797 O O . HIS A 1 98 ? 16.688 -5.686 -15.230 1.00 73.19 98 HIS A O 1
ATOM 803 N N . VAL A 1 99 ? 15.636 -7.009 -16.707 1.00 76.25 99 VAL A N 1
ATOM 804 C CA . VAL A 1 99 ? 14.585 -7.506 -15.799 1.00 76.25 99 VAL A CA 1
ATOM 805 C C . VAL A 1 99 ? 14.576 -9.043 -15.805 1.00 76.25 99 VAL A C 1
ATOM 807 O O . VAL A 1 99 ? 14.611 -9.630 -16.887 1.00 76.25 99 VAL A O 1
ATOM 810 N N . PRO A 1 100 ? 14.549 -9.729 -14.645 1.00 82.50 100 PRO A N 1
ATOM 811 C CA . PRO A 1 100 ? 14.433 -11.188 -14.583 1.00 82.50 100 PRO A CA 1
ATOM 812 C C . PRO A 1 100 ? 13.146 -11.733 -15.214 1.00 82.50 100 PRO A C 1
ATOM 814 O O . PRO A 1 100 ? 12.067 -11.182 -15.030 1.00 82.50 100 PRO A O 1
ATOM 817 N N . LEU A 1 101 ? 13.256 -12.880 -15.888 1.00 82.44 101 LEU A N 1
ATOM 818 C CA . LEU A 1 101 ? 12.131 -13.629 -16.468 1.00 82.44 101 LEU A CA 1
ATOM 819 C C . LEU A 1 101 ? 11.264 -14.373 -15.434 1.00 82.44 101 LEU A C 1
ATOM 821 O O . LEU A 1 101 ? 10.255 -14.969 -15.798 1.00 82.44 101 LEU A O 1
ATOM 825 N N . GLN A 1 102 ? 11.672 -14.412 -14.164 1.00 82.62 102 GLN A N 1
ATOM 826 C CA . 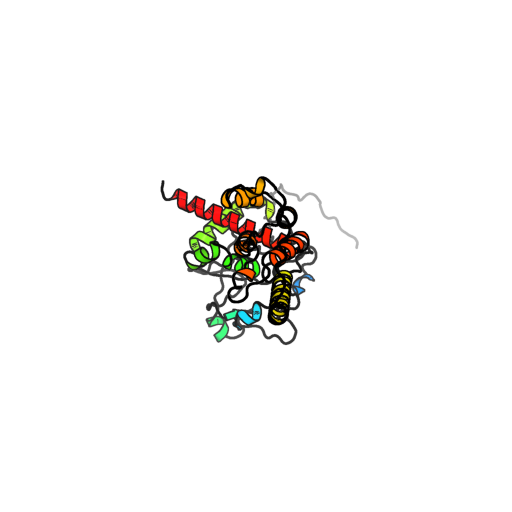GLN A 1 102 ? 11.048 -15.223 -13.114 1.00 82.62 102 GLN A CA 1
ATOM 827 C C . GLN A 1 102 ? 10.668 -14.336 -11.926 1.00 82.62 102 GLN A C 1
ATOM 829 O O . GLN A 1 102 ? 11.533 -13.638 -11.404 1.00 82.62 102 GLN A O 1
ATOM 834 N N . LYS A 1 103 ? 9.404 -14.406 -11.471 1.00 76.94 103 LYS A N 1
ATOM 835 C CA . LYS A 1 103 ? 8.835 -13.577 -10.378 1.00 76.94 103 LYS A CA 1
ATOM 836 C C . LYS A 1 103 ? 9.693 -13.593 -9.103 1.00 76.94 103 LYS A C 1
ATOM 838 O O . LYS A 1 103 ? 9.822 -12.569 -8.439 1.00 76.94 103 LYS A O 1
ATOM 843 N N . ASP A 1 104 ? 10.305 -14.737 -8.799 1.00 82.88 104 ASP A N 1
ATOM 844 C CA . ASP A 1 104 ? 11.098 -14.944 -7.584 1.00 82.88 104 ASP A CA 1
ATOM 845 C C . ASP A 1 104 ? 12.578 -14.561 -7.727 1.00 82.88 104 ASP A C 1
ATOM 847 O O . ASP A 1 104 ? 13.296 -14.545 -6.725 1.00 82.88 104 ASP A O 1
ATOM 851 N N . ASP A 1 105 ? 13.073 -14.311 -8.942 1.00 83.00 105 ASP A N 1
ATOM 852 C CA . ASP A 1 105 ? 14.447 -13.866 -9.183 1.00 83.00 105 ASP A CA 1
ATOM 853 C C . ASP A 1 105 ? 14.460 -12.325 -9.251 1.00 83.00 105 ASP A C 1
ATOM 855 O O . ASP A 1 105 ? 13.669 -11.704 -9.950 1.00 83.00 105 ASP A O 1
ATOM 859 N N . GLY A 1 106 ? 15.372 -11.692 -8.515 1.00 79.75 106 GLY A N 1
ATOM 860 C CA . GLY A 1 106 ? 15.616 -10.248 -8.537 1.00 79.75 106 GLY A CA 1
ATOM 861 C C . GLY A 1 106 ? 16.998 -9.944 -9.113 1.00 79.75 106 GLY A C 1
ATOM 862 O O . GLY A 1 106 ? 17.915 -10.753 -8.964 1.00 79.75 106 GLY A O 1
ATOM 863 N N . LEU A 1 107 ? 17.178 -8.787 -9.753 1.00 77.31 107 LEU A N 1
ATOM 864 C CA . LEU A 1 107 ? 18.461 -8.395 -10.345 1.00 77.31 107 LEU A CA 1
ATOM 865 C C . LEU A 1 107 ? 19.128 -7.255 -9.573 1.00 77.31 107 LEU A C 1
ATOM 867 O O . LEU A 1 107 ? 18.482 -6.285 -9.186 1.00 77.31 107 LEU A O 1
ATOM 871 N N . ILE A 1 108 ? 20.447 -7.355 -9.414 1.00 71.44 108 ILE A N 1
ATOM 872 C CA . ILE A 1 108 ? 21.307 -6.264 -8.960 1.00 71.44 108 ILE A CA 1
ATOM 873 C C . ILE A 1 108 ? 22.174 -5.777 -10.131 1.00 71.44 108 ILE A C 1
ATOM 875 O O . ILE A 1 108 ? 22.976 -6.555 -10.647 1.00 71.44 108 ILE A O 1
ATOM 879 N N . TYR A 1 109 ? 22.055 -4.491 -10.487 1.00 68.62 109 TYR A N 1
ATOM 880 C CA . TYR A 1 109 ? 22.652 -3.838 -11.667 1.00 68.62 109 TYR A CA 1
ATOM 881 C C . TYR A 1 109 ? 22.355 -4.555 -12.995 1.00 68.62 109 TYR A C 1
ATOM 883 O O . TYR A 1 109 ? 21.409 -4.196 -13.688 1.00 68.62 109 TYR A O 1
ATOM 891 N N . GLU A 1 110 ? 23.163 -5.552 -13.349 1.00 71.19 110 GLU A N 1
ATOM 892 C CA . GLU A 1 110 ? 23.161 -6.218 -14.650 1.00 71.19 110 GLU A CA 1
ATOM 893 C C . GLU A 1 110 ? 23.487 -7.722 -14.523 1.00 71.19 110 GLU A C 1
ATOM 895 O O . GLU A 1 110 ? 24.163 -8.147 -13.576 1.00 71.19 110 GLU A O 1
ATOM 900 N N . PRO A 1 111 ? 23.025 -8.561 -15.466 1.00 76.75 111 PRO A N 1
ATOM 901 C CA . PRO A 1 111 ? 23.389 -9.974 -15.540 1.00 76.75 111 PRO A CA 1
ATOM 902 C C . PRO A 1 111 ? 24.867 -10.166 -15.924 1.00 76.75 111 PRO A C 1
ATOM 904 O O . PRO A 1 111 ? 25.268 -9.942 -17.068 1.00 76.75 111 PRO A O 1
ATOM 907 N N . ARG A 1 112 ? 25.684 -10.638 -14.974 1.00 77.81 112 ARG A N 1
ATOM 908 C CA . ARG A 1 112 ? 27.140 -10.786 -15.158 1.00 77.81 112 ARG A CA 1
ATOM 909 C C . ARG A 1 112 ? 27.545 -11.967 -16.038 1.00 77.81 112 ARG A C 1
ATOM 911 O O . ARG A 1 112 ? 28.467 -11.835 -16.838 1.00 77.81 112 ARG A O 1
ATOM 918 N N . THR A 1 113 ? 26.904 -13.127 -15.900 1.00 82.50 113 THR A N 1
ATOM 919 C CA . THR A 1 113 ? 27.258 -14.328 -16.679 1.00 82.50 113 THR A CA 1
ATOM 920 C C . THR A 1 113 ? 26.347 -14.513 -17.895 1.00 82.50 113 THR A C 1
ATOM 922 O O . THR A 1 113 ? 25.221 -14.019 -17.924 1.00 82.50 113 THR A O 1
ATOM 925 N N . LYS A 1 114 ? 26.780 -15.305 -18.891 1.00 84.25 114 LYS A N 1
ATOM 926 C CA . LYS A 1 114 ? 25.903 -15.722 -20.008 1.00 84.25 114 LYS A CA 1
ATOM 927 C C . LYS A 1 114 ? 24.613 -16.403 -19.508 1.00 84.25 114 LYS A C 1
ATOM 929 O O . LYS A 1 114 ? 23.551 -16.180 -20.080 1.00 84.25 114 LYS A O 1
ATOM 934 N N . LYS A 1 115 ? 24.700 -17.159 -18.404 1.00 85.00 115 LYS A N 1
ATOM 935 C CA . LYS A 1 115 ? 23.571 -17.840 -17.748 1.00 85.00 115 LYS A CA 1
ATOM 936 C C . LYS A 1 115 ? 22.616 -16.870 -17.041 1.00 85.00 115 LYS A C 1
ATOM 938 O O . LYS A 1 115 ? 21.418 -17.129 -17.007 1.00 85.00 115 LYS A O 1
ATOM 943 N N . ASP A 1 116 ? 23.119 -15.750 -16.518 1.00 82.12 116 ASP A N 1
ATOM 944 C CA . ASP A 1 116 ? 22.267 -14.667 -16.011 1.00 82.12 116 ASP A CA 1
ATOM 945 C C . ASP A 1 116 ? 21.582 -13.929 -17.167 1.00 82.12 116 ASP A C 1
ATOM 947 O O . ASP A 1 116 ? 20.392 -13.646 -17.086 1.00 82.12 116 ASP A O 1
ATOM 951 N N . LYS A 1 117 ? 22.299 -13.666 -18.272 1.00 83.25 117 LYS A N 1
ATOM 952 C CA . LYS A 1 117 ? 21.738 -12.973 -19.448 1.00 83.25 117 LYS A CA 1
ATOM 953 C C . LYS A 1 117 ? 20.565 -13.753 -20.048 1.00 83.25 117 LYS A C 1
ATOM 955 O O . LYS A 1 117 ? 19.520 -13.168 -20.303 1.00 83.25 117 LYS A O 1
ATOM 960 N N . GLN A 1 118 ? 20.687 -15.079 -20.139 1.00 86.25 118 GLN A N 1
ATOM 961 C CA . GLN A 1 118 ? 19.608 -16.003 -20.534 1.00 86.25 118 GLN A CA 1
ATOM 962 C C . GLN A 1 118 ? 18.391 -16.022 -19.585 1.00 86.25 118 GLN A C 1
ATOM 964 O O . GLN A 1 118 ? 17.345 -16.548 -19.952 1.00 86.25 118 GLN A O 1
ATOM 969 N N . LYS A 1 119 ? 18.507 -15.468 -18.372 1.00 85.69 119 LYS A N 1
ATOM 970 C CA . LYS A 1 119 ? 17.423 -15.348 -17.382 1.00 85.69 119 LYS A CA 1
ATOM 971 C C . LYS A 1 119 ? 16.792 -13.952 -17.332 1.00 85.69 119 LYS A C 1
ATOM 973 O O . LYS A 1 119 ? 15.926 -13.719 -16.489 1.00 85.69 119 LYS A O 1
ATOM 978 N N . THR A 1 120 ? 17.216 -13.023 -18.187 1.00 82.25 120 THR A N 1
ATOM 979 C CA . THR A 1 120 ? 16.742 -11.632 -18.185 1.00 82.25 120 THR A CA 1
ATOM 980 C C . THR A 1 120 ? 16.273 -11.186 -19.560 1.00 82.25 120 THR A C 1
ATOM 982 O O . THR A 1 120 ? 16.876 -11.552 -20.565 1.00 82.25 120 THR A O 1
ATOM 985 N N . VAL A 1 121 ? 15.275 -10.311 -19.587 1.00 80.38 121 VAL A N 1
ATOM 986 C CA . VAL A 1 121 ? 14.896 -9.510 -20.759 1.00 80.38 121 VAL A CA 1
ATOM 987 C C . VAL A 1 121 ? 15.366 -8.066 -20.591 1.00 80.38 121 VAL A C 1
ATOM 989 O O . VAL A 1 121 ? 15.755 -7.656 -19.496 1.00 80.38 121 VAL A O 1
ATOM 992 N N . TYR A 1 122 ? 15.360 -7.312 -21.686 1.00 76.56 122 TYR A N 1
ATOM 993 C CA . TYR A 1 122 ? 15.785 -5.913 -21.761 1.00 76.56 122 TYR A CA 1
ATOM 994 C C . TYR A 1 122 ? 14.613 -5.086 -22.320 1.00 76.56 122 TYR A C 1
ATOM 996 O O . TYR A 1 122 ? 14.499 -4.944 -23.539 1.00 76.56 122 TYR A O 1
ATOM 1004 N N . PRO A 1 123 ? 13.659 -4.669 -21.465 1.00 72.12 123 PRO A N 1
ATOM 1005 C CA . PRO A 1 123 ? 12.488 -3.920 -21.898 1.00 72.12 123 PRO A CA 1
ATOM 1006 C C . PRO A 1 123 ? 12.806 -2.498 -22.364 1.00 72.12 123 PRO A C 1
ATOM 1008 O O . PRO A 1 123 ? 13.658 -1.820 -21.789 1.00 72.12 123 PRO A O 1
ATOM 1011 N N . GLU A 1 124 ? 12.036 -2.008 -23.339 1.00 72.75 124 GLU A N 1
ATOM 1012 C CA . GLU A 1 124 ? 11.911 -0.564 -23.535 1.00 72.75 124 GLU A CA 1
ATOM 1013 C C . GLU A 1 124 ? 11.131 0.018 -22.354 1.00 72.75 124 GLU A C 1
ATOM 1015 O O . GLU A 1 124 ? 10.071 -0.489 -21.975 1.00 72.75 124 GLU A O 1
ATOM 1020 N N . VAL A 1 125 ? 11.663 1.083 -21.752 1.00 70.94 125 VAL A N 1
ATOM 1021 C CA . VAL A 1 125 ? 10.992 1.769 -20.648 1.00 70.94 125 VAL A CA 1
ATOM 1022 C C . VAL A 1 125 ? 9.990 2.759 -21.233 1.00 70.94 125 VAL A C 1
ATOM 1024 O O . VAL A 1 125 ? 10.352 3.877 -21.597 1.00 70.94 125 VAL A O 1
ATOM 1027 N N . GLN A 1 126 ? 8.727 2.343 -21.323 1.00 71.88 126 GLN A N 1
ATOM 1028 C CA . GLN A 1 126 ? 7.668 3.139 -21.934 1.00 71.88 126 GLN A CA 1
ATOM 1029 C C . GLN A 1 126 ? 7.472 4.456 -21.178 1.00 71.88 126 GLN A C 1
ATOM 1031 O O . GLN A 1 126 ? 7.112 4.479 -19.998 1.00 71.88 126 GLN A O 1
ATOM 1036 N N . ASN A 1 127 ? 7.624 5.569 -21.894 1.00 71.62 127 ASN A N 1
ATOM 1037 C CA . ASN A 1 127 ? 7.140 6.864 -21.438 1.00 71.62 127 ASN A CA 1
ATOM 1038 C C . ASN A 1 127 ? 5.594 6.798 -21.366 1.00 71.62 127 ASN A C 1
ATOM 1040 O O . ASN A 1 127 ? 4.963 6.551 -22.396 1.00 71.62 127 ASN A O 1
ATOM 1044 N N . PRO A 1 128 ? 4.957 6.992 -20.192 1.00 68.19 128 PRO A N 1
ATOM 1045 C CA . PRO A 1 128 ? 3.517 6.772 -20.040 1.00 68.19 128 PRO A CA 1
ATOM 1046 C C . PRO A 1 128 ? 2.658 7.812 -20.778 1.00 68.19 128 PRO A C 1
ATOM 1048 O O . PRO A 1 128 ? 1.486 7.544 -21.047 1.00 68.19 128 PRO A O 1
ATOM 1051 N N . PHE A 1 129 ? 3.228 8.974 -21.120 1.00 68.81 129 PHE A N 1
ATOM 1052 C CA . PHE A 1 129 ? 2.556 10.046 -21.856 1.00 68.81 129 PHE A CA 1
ATOM 1053 C C . PHE A 1 129 ? 2.543 9.776 -23.362 1.00 68.81 129 PHE A C 1
ATOM 1055 O O . PHE A 1 129 ? 1.486 9.907 -23.983 1.00 68.81 129 PHE A O 1
ATOM 1062 N N . LYS A 1 130 ? 3.684 9.357 -23.935 1.00 69.31 130 LYS A N 1
ATOM 1063 C CA . LYS A 1 130 ? 3.791 8.921 -25.340 1.00 69.31 130 LYS A CA 1
ATOM 1064 C C . LYS A 1 130 ? 2.985 7.610 -25.532 1.00 69.31 130 LYS A C 1
ATOM 1066 O O . LYS A 1 130 ? 2.750 6.861 -24.577 1.00 69.31 130 LYS A O 1
ATOM 1071 N N . ASP A 1 131 ? 2.477 7.352 -26.737 1.00 67.56 131 ASP A N 1
ATOM 1072 C CA . ASP A 1 131 ? 1.831 6.064 -27.042 1.00 67.56 131 ASP A CA 1
ATOM 1073 C C . ASP A 1 131 ? 2.863 4.946 -27.240 1.00 67.56 131 ASP A C 1
ATOM 1075 O O . ASP A 1 131 ? 4.015 5.238 -27.578 1.00 67.56 131 ASP A O 1
ATOM 1079 N N . PRO A 1 132 ? 2.507 3.674 -26.968 1.00 63.91 132 PRO A N 1
ATOM 1080 C CA . PRO A 1 132 ? 3.386 2.559 -27.266 1.00 63.91 132 PRO A CA 1
ATOM 1081 C C . PRO A 1 132 ? 3.583 2.502 -28.774 1.00 63.91 132 PRO A C 1
ATOM 1083 O O . PRO A 1 132 ? 2.627 2.357 -29.538 1.00 63.91 132 PRO A O 1
ATOM 1086 N N . ARG A 1 133 ? 4.836 2.622 -29.210 1.00 63.31 133 ARG A N 1
ATOM 1087 C CA . ARG A 1 133 ? 5.185 2.354 -30.603 1.00 63.31 133 ARG A CA 1
ATOM 1088 C C . ARG A 1 133 ? 4.859 0.888 -30.880 1.00 63.31 133 ARG A C 1
ATOM 1090 O O . ARG A 1 133 ? 5.220 0.015 -30.094 1.00 63.31 133 ARG A O 1
ATOM 1097 N N . SER A 1 134 ? 4.221 0.608 -32.010 1.00 56.28 134 SER A N 1
ATOM 1098 C CA . SER A 1 134 ? 3.792 -0.735 -32.441 1.00 56.28 134 SER A CA 1
ATOM 1099 C C . SER A 1 134 ? 4.949 -1.690 -32.798 1.00 56.28 134 SER A C 1
ATOM 1101 O O . SER A 1 134 ? 4.744 -2.708 -33.454 1.00 56.28 134 SER A O 1
ATOM 1103 N N . SER A 1 135 ? 6.171 -1.354 -32.385 1.00 55.16 135 SER A N 1
ATOM 1104 C CA . SER A 1 135 ? 7.440 -1.887 -32.870 1.00 55.16 135 SER A CA 1
ATOM 1105 C C . SER A 1 135 ? 8.420 -2.255 -31.748 1.00 55.16 135 SER A C 1
ATOM 1107 O O . SER A 1 135 ? 9.617 -2.279 -32.032 1.00 55.16 135 SER A O 1
ATOM 1109 N N . HIS A 1 136 ? 7.951 -2.462 -30.501 1.00 52.97 136 HIS A N 1
ATOM 1110 C CA . HIS A 1 136 ? 8.808 -2.728 -29.327 1.00 52.97 136 HIS A CA 1
ATOM 1111 C C . HIS A 1 136 ? 8.415 -3.986 -28.518 1.00 52.97 136 HIS A C 1
ATOM 1113 O O . HIS A 1 136 ? 7.237 -4.283 -28.355 1.00 52.97 136 HIS A O 1
ATOM 1119 N N . GLU A 1 137 ? 9.411 -4.765 -28.040 1.00 63.28 137 GLU A N 1
ATOM 1120 C CA . GLU A 1 137 ? 9.194 -6.142 -27.526 1.00 63.28 137 GLU A CA 1
ATOM 1121 C C . GLU A 1 137 ? 8.538 -6.168 -26.164 1.00 63.28 137 GLU A C 1
ATOM 1123 O O . GLU A 1 137 ? 7.478 -6.740 -25.963 1.00 63.28 137 GLU A O 1
ATOM 1128 N N . TRP A 1 138 ? 9.260 -5.606 -25.213 1.00 62.19 138 TRP A N 1
ATOM 1129 C CA . TRP A 1 138 ? 9.095 -5.878 -23.810 1.00 62.19 138 TRP A CA 1
ATOM 1130 C C . TRP A 1 138 ? 8.790 -4.523 -23.201 1.00 62.19 138 TRP A C 1
ATOM 1132 O O . TRP A 1 138 ? 9.690 -3.705 -23.036 1.00 62.19 138 TRP A O 1
ATOM 1142 N N . VAL A 1 139 ? 7.510 -4.241 -22.971 1.00 70.19 139 VAL A N 1
ATOM 1143 C CA . VAL A 1 139 ? 7.067 -2.911 -22.535 1.00 70.19 139 VAL A CA 1
ATOM 1144 C C . VAL A 1 139 ? 7.204 -2.825 -21.017 1.00 70.19 139 VAL A C 1
ATOM 1146 O O . VAL A 1 139 ? 6.413 -3.405 -20.272 1.00 70.19 139 VAL A O 1
ATOM 1149 N N . GLY A 1 140 ? 8.254 -2.148 -20.553 1.00 73.88 140 GLY A N 1
ATOM 1150 C CA . GLY A 1 140 ? 8.559 -1.965 -19.139 1.00 73.88 140 GLY A CA 1
ATOM 1151 C C . GLY A 1 140 ? 8.014 -0.643 -18.613 1.00 73.88 140 GLY A C 1
ATOM 1152 O O . GLY A 1 140 ? 8.369 0.425 -19.105 1.00 73.88 140 GLY A O 1
ATOM 1153 N N . TYR A 1 141 ? 7.208 -0.696 -17.556 1.00 76.38 141 TYR A N 1
ATOM 1154 C CA . TYR A 1 141 ? 6.747 0.497 -16.846 1.00 76.38 141 TYR A CA 1
ATOM 1155 C C . TYR A 1 141 ? 7.528 0.673 -15.550 1.00 76.38 141 TYR A C 1
ATOM 1157 O O . TYR A 1 141 ? 7.662 -0.263 -14.761 1.00 76.38 141 TYR A O 1
ATOM 1165 N N . SER A 1 142 ? 8.053 1.876 -15.320 1.00 75.31 142 SER A N 1
ATOM 1166 C CA . SER A 1 142 ? 8.803 2.164 -14.099 1.00 75.31 142 SER A CA 1
ATOM 1167 C C . SER A 1 142 ? 7.851 2.448 -12.938 1.00 75.31 142 SER A C 1
ATOM 1169 O O . SER A 1 142 ? 7.062 3.386 -12.993 1.00 75.31 142 SER A O 1
ATOM 1171 N N . VAL A 1 143 ? 7.951 1.678 -11.854 1.00 78.81 143 VAL A N 1
ATOM 1172 C CA . VAL A 1 143 ? 7.220 1.919 -10.598 1.00 78.81 143 VAL A CA 1
ATOM 1173 C C . VAL A 1 143 ? 8.131 1.717 -9.388 1.00 78.81 143 VAL A C 1
ATOM 1175 O O . VAL A 1 143 ? 9.032 0.876 -9.418 1.00 78.81 143 VAL A O 1
ATOM 1178 N N . HIS A 1 144 ? 7.914 2.476 -8.308 1.00 79.69 144 HIS A N 1
ATOM 1179 C CA . HIS A 1 144 ? 8.579 2.209 -7.026 1.00 79.69 144 HIS A CA 1
ATOM 1180 C C . HIS A 1 144 ? 8.114 0.868 -6.469 1.00 79.69 144 HIS A C 1
ATOM 1182 O O . HIS A 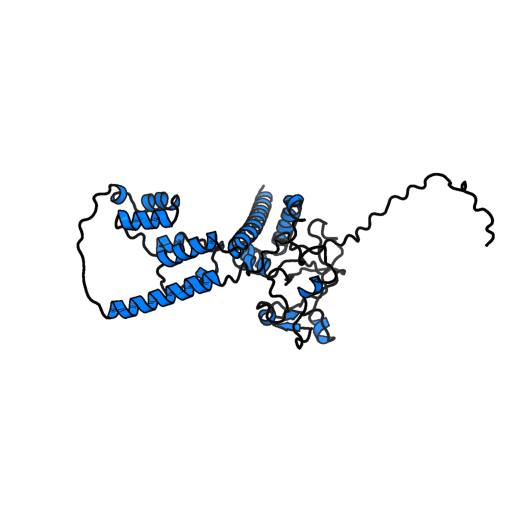1 144 ? 6.914 0.589 -6.478 1.00 79.69 144 HIS A O 1
ATOM 1188 N N . ALA A 1 145 ? 9.029 0.087 -5.895 1.00 78.44 145 ALA A N 1
ATOM 1189 C CA . ALA A 1 145 ? 8.696 -1.200 -5.284 1.00 78.44 145 ALA A CA 1
ATOM 1190 C C . ALA A 1 145 ? 7.569 -1.079 -4.241 1.00 78.44 145 ALA A C 1
ATOM 1192 O O . ALA A 1 145 ? 6.652 -1.889 -4.250 1.00 78.44 145 ALA A O 1
ATOM 1193 N N . ARG A 1 146 ? 7.549 -0.020 -3.414 1.00 84.25 146 ARG A N 1
ATOM 1194 C CA . ARG A 1 146 ? 6.442 0.206 -2.463 1.00 84.25 146 ARG A CA 1
ATOM 1195 C C . ARG A 1 146 ? 5.152 0.748 -3.082 1.00 84.25 146 ARG A C 1
ATOM 1197 O O . ARG A 1 146 ? 4.094 0.522 -2.512 1.00 84.25 146 ARG A O 1
ATOM 1204 N N . CYS A 1 147 ? 5.193 1.397 -4.247 1.00 86.25 147 CYS A N 1
ATOM 1205 C CA . CYS A 1 147 ? 3.955 1.693 -4.981 1.00 86.25 147 CYS A CA 1
ATOM 1206 C C . CYS A 1 147 ? 3.328 0.401 -5.524 1.00 86.25 147 CYS A C 1
ATOM 1208 O O . CYS A 1 147 ? 2.111 0.246 -5.481 1.00 86.25 147 CYS A O 1
ATOM 1210 N N . TRP A 1 148 ? 4.160 -0.541 -5.984 1.00 87.00 148 TRP A N 1
ATOM 1211 C CA . TRP A 1 148 ? 3.703 -1.858 -6.425 1.00 87.00 148 TRP A CA 1
ATOM 1212 C C . TRP A 1 148 ? 3.249 -2.755 -5.261 1.00 87.00 148 TRP A C 1
ATOM 1214 O O . TRP A 1 148 ? 2.243 -3.449 -5.362 1.00 87.00 148 TRP A O 1
ATOM 1224 N N . GLU A 1 149 ? 3.949 -2.718 -4.129 1.00 86.94 149 GLU A N 1
ATOM 1225 C CA . GLU A 1 149 ? 3.574 -3.477 -2.934 1.00 86.94 149 GLU A CA 1
ATOM 1226 C C . GLU A 1 149 ? 2.256 -2.967 -2.332 1.00 86.94 149 GLU A C 1
ATOM 1228 O O . GLU A 1 149 ? 1.369 -3.765 -2.042 1.00 86.94 149 GLU A O 1
ATOM 1233 N N . LEU A 1 150 ? 2.053 -1.644 -2.252 1.00 90.19 150 LEU A N 1
ATOM 1234 C CA . LEU A 1 150 ? 0.771 -1.078 -1.817 1.00 90.19 150 LEU A CA 1
ATOM 1235 C C . LEU A 1 150 ? -0.384 -1.467 -2.753 1.00 90.19 150 LEU A C 1
ATOM 1237 O O . LEU A 1 150 ? -1.494 -1.707 -2.285 1.00 90.19 150 LEU A O 1
ATOM 1241 N N . LEU A 1 151 ? -0.115 -1.588 -4.057 1.00 90.75 151 LEU A N 1
ATOM 1242 C CA . LEU A 1 151 ? -1.089 -2.059 -5.040 1.00 90.75 151 LEU A CA 1
ATOM 1243 C C . LEU A 1 151 ? -1.552 -3.502 -4.758 1.00 90.75 151 LEU A C 1
ATOM 1245 O O . LEU A 1 151 ? -2.710 -3.808 -5.026 1.00 90.75 151 LEU A O 1
ATOM 1249 N N . THR A 1 152 ? -0.722 -4.369 -4.158 1.00 88.06 152 THR A N 1
ATOM 1250 C CA . THR A 1 152 ? -1.162 -5.723 -3.748 1.00 88.06 152 THR A CA 1
ATOM 1251 C C . THR A 1 152 ? -2.108 -5.744 -2.543 1.00 88.06 152 THR A C 1
ATOM 1253 O O . THR A 1 152 ? -2.802 -6.736 -2.347 1.00 88.06 152 THR A O 1
ATOM 1256 N N . TYR A 1 153 ? -2.211 -4.637 -1.799 1.00 89.75 153 TYR A N 1
ATOM 1257 C CA . TYR A 1 153 ? -3.201 -4.426 -0.734 1.00 89.75 153 TYR A CA 1
ATOM 1258 C C . TYR A 1 153 ? -4.397 -3.569 -1.197 1.00 89.75 153 TYR A C 1
ATOM 1260 O O . TYR A 1 153 ? -5.163 -3.055 -0.381 1.00 89.75 153 TYR A O 1
ATOM 1268 N N . HIS A 1 154 ? -4.547 -3.384 -2.511 1.00 92.31 154 HIS A N 1
ATOM 1269 C CA . HIS A 1 154 ? -5.621 -2.620 -3.137 1.00 92.31 154 HIS A CA 1
ATOM 1270 C C . HIS A 1 154 ? -6.455 -3.516 -4.064 1.00 92.31 154 HIS A C 1
ATOM 1272 O O . HIS A 1 154 ? -5.986 -4.552 -4.528 1.00 92.31 154 HIS A O 1
ATOM 1278 N N . GLU A 1 155 ? -7.670 -3.091 -4.417 1.00 91.00 155 GLU A N 1
ATOM 1279 C CA . GLU A 1 155 ? -8.538 -3.795 -5.383 1.00 91.00 155 GLU A CA 1
ATOM 1280 C C . GLU A 1 155 ? -7.853 -3.970 -6.755 1.00 91.00 155 GLU A C 1
ATOM 1282 O O . GLU A 1 155 ? -8.011 -4.987 -7.433 1.00 91.00 155 GLU A O 1
ATOM 1287 N N . LEU A 1 156 ? -6.984 -3.017 -7.111 1.00 91.62 156 LEU A N 1
ATOM 1288 C CA . LEU A 1 156 ? -6.114 -3.087 -8.288 1.00 91.62 156 LEU A CA 1
ATOM 1289 C C . LEU A 1 156 ? -5.118 -4.254 -8.257 1.00 91.62 156 LEU A C 1
ATOM 1291 O O . LEU A 1 156 ? -4.627 -4.625 -9.315 1.00 91.62 156 LEU A O 1
ATOM 1295 N N . GLY A 1 157 ? -4.822 -4.845 -7.097 1.00 89.69 157 GLY A N 1
ATOM 1296 C CA . GLY A 1 157 ? -3.967 -6.026 -6.982 1.00 89.69 157 GLY A CA 1
ATOM 1297 C C . GLY A 1 157 ? -4.561 -7.235 -7.702 1.00 89.69 157 GLY A C 1
ATOM 1298 O O . GLY A 1 157 ? -3.870 -7.879 -8.487 1.00 89.69 157 GLY A O 1
ATOM 1299 N N . VAL A 1 158 ? -5.863 -7.482 -7.523 1.00 89.88 158 VAL A N 1
ATOM 1300 C CA . VAL A 1 158 ? -6.586 -8.562 -8.220 1.00 89.88 158 VAL A CA 1
ATOM 1301 C C . VAL A 1 158 ? -6.637 -8.288 -9.726 1.00 89.88 158 VAL A C 1
ATOM 1303 O O . VAL A 1 158 ? -6.414 -9.186 -10.538 1.00 89.88 158 VAL A O 1
ATOM 1306 N N . ILE A 1 159 ? -6.858 -7.027 -10.111 1.00 89.44 159 ILE A N 1
ATOM 1307 C CA . ILE A 1 159 ? -6.867 -6.611 -11.520 1.00 89.44 159 ILE A CA 1
ATOM 1308 C C . ILE A 1 159 ? -5.466 -6.768 -12.139 1.00 89.44 159 ILE A C 1
ATOM 1310 O O . ILE A 1 159 ? -5.354 -7.300 -13.235 1.00 89.44 159 ILE A O 1
ATOM 1314 N N . ALA A 1 160 ? -4.390 -6.438 -11.419 1.00 87.69 160 ALA A N 1
ATOM 1315 C CA . ALA A 1 160 ? -3.001 -6.602 -11.866 1.00 87.69 160 ALA A CA 1
ATOM 1316 C C . ALA A 1 160 ? -2.551 -8.060 -12.054 1.00 87.69 160 ALA A C 1
ATOM 1318 O O . ALA A 1 160 ? -1.494 -8.298 -12.644 1.00 87.69 160 ALA A O 1
ATOM 1319 N N . GLU A 1 161 ? -3.286 -9.037 -11.520 1.00 86.56 161 GLU A N 1
ATOM 1320 C CA . GLU A 1 161 ? -3.019 -10.461 -11.762 1.00 86.56 161 GLU A CA 1
ATOM 1321 C C . GLU A 1 161 ? -3.975 -11.073 -12.802 1.00 86.56 161 GLU A C 1
ATOM 1323 O O . GLU A 1 161 ? -3.608 -12.064 -13.429 1.00 86.56 161 GLU A O 1
ATOM 1328 N N . ARG A 1 162 ? -5.135 -10.447 -13.066 1.00 88.44 162 ARG A N 1
ATOM 1329 C CA . ARG A 1 162 ? -6.088 -10.850 -14.119 1.00 88.44 162 ARG A CA 1
ATOM 1330 C C . ARG A 1 162 ? -5.825 -10.190 -15.478 1.00 88.44 162 ARG A C 1
ATOM 1332 O O . ARG A 1 162 ? -5.814 -10.884 -16.488 1.00 88.44 162 ARG A O 1
ATOM 1339 N N . ASP A 1 163 ? -5.661 -8.869 -15.512 1.00 86.81 163 ASP A N 1
ATOM 1340 C CA . ASP A 1 163 ? -5.478 -8.069 -16.728 1.00 86.81 163 ASP A CA 1
ATOM 1341 C C . ASP A 1 163 ? -4.518 -6.890 -16.483 1.00 86.81 163 ASP A C 1
ATOM 1343 O O . ASP A 1 163 ? -4.890 -5.781 -16.086 1.00 86.81 163 ASP A O 1
ATOM 1347 N N . MET A 1 164 ? -3.239 -7.143 -16.767 1.00 83.81 164 MET A N 1
ATOM 1348 C CA . MET A 1 164 ? -2.194 -6.119 -16.753 1.00 83.81 164 MET A CA 1
ATOM 1349 C C . MET A 1 164 ? -2.401 -5.054 -17.841 1.00 83.81 164 MET A C 1
ATOM 1351 O O . MET A 1 164 ? -1.977 -3.913 -17.671 1.00 83.81 164 MET A O 1
ATOM 1355 N N . THR A 1 165 ? -3.015 -5.409 -18.970 1.00 83.19 165 THR A N 1
ATOM 1356 C CA . THR A 1 165 ? -3.136 -4.527 -20.137 1.00 83.19 165 THR A CA 1
ATOM 1357 C C . THR A 1 165 ? -4.132 -3.410 -19.853 1.00 83.19 165 THR A C 1
ATOM 1359 O O . THR A 1 165 ? -3.789 -2.239 -20.033 1.00 83.19 165 THR A O 1
ATOM 1362 N N . ALA A 1 166 ? -5.310 -3.751 -19.320 1.00 87.50 166 ALA A N 1
ATOM 1363 C CA . ALA A 1 166 ? -6.290 -2.776 -18.846 1.00 87.50 166 ALA A CA 1
ATOM 1364 C C . ALA A 1 166 ? -5.693 -1.875 -17.753 1.00 87.50 166 ALA A C 1
ATOM 1366 O O . ALA A 1 166 ? -5.738 -0.647 -17.866 1.00 87.50 166 ALA A O 1
ATOM 1367 N N . LEU A 1 167 ? -5.042 -2.465 -16.738 1.00 89.12 167 LEU A N 1
ATOM 1368 C CA . LEU A 1 167 ? -4.388 -1.706 -15.668 1.00 89.12 167 LEU A CA 1
ATOM 1369 C C . LEU A 1 167 ? -3.389 -0.680 -16.218 1.00 89.12 167 LEU A C 1
ATOM 1371 O O . LEU A 1 167 ? -3.443 0.493 -15.845 1.00 89.12 167 LEU A O 1
ATOM 1375 N N . MET A 1 168 ? -2.493 -1.087 -17.121 1.00 86.12 168 MET A N 1
ATOM 1376 C CA . MET A 1 168 ? -1.497 -0.167 -17.667 1.00 86.12 168 MET A CA 1
ATOM 1377 C C . MET A 1 168 ? -2.106 0.876 -18.617 1.00 86.12 168 MET A C 1
ATOM 1379 O O . MET A 1 168 ? -1.603 2.000 -18.670 1.00 86.12 168 MET A O 1
ATOM 1383 N N . ALA A 1 169 ? -3.210 0.574 -19.307 1.00 85.56 169 ALA A N 1
ATOM 1384 C CA . ALA A 1 169 ? -3.963 1.567 -20.076 1.00 85.56 169 ALA A CA 1
ATOM 1385 C C . ALA A 1 169 ? -4.565 2.656 -19.166 1.00 85.56 169 ALA A C 1
ATOM 1387 O O . ALA A 1 169 ? -4.385 3.849 -19.428 1.00 85.56 169 ALA A O 1
ATOM 1388 N N . ALA A 1 170 ? -5.202 2.269 -18.057 1.00 90.31 170 ALA A N 1
ATOM 1389 C CA . ALA A 1 170 ? -5.754 3.203 -17.076 1.00 90.31 170 ALA A CA 1
ATOM 1390 C C . ALA A 1 170 ? -4.677 4.025 -16.351 1.00 90.31 170 ALA A C 1
ATOM 1392 O O . ALA A 1 170 ? -4.818 5.243 -16.223 1.00 90.31 170 ALA A O 1
ATOM 1393 N N . VAL A 1 171 ? -3.557 3.400 -15.960 1.00 88.06 171 VAL A N 1
ATOM 1394 C CA . VAL A 1 171 ? -2.373 4.099 -15.423 1.00 88.06 171 VAL A CA 1
ATOM 1395 C C . VAL A 1 171 ? -1.916 5.199 -16.385 1.00 88.06 171 VAL A C 1
ATOM 1397 O O . VAL A 1 171 ? -1.766 6.348 -15.974 1.00 88.06 171 VAL A O 1
ATOM 1400 N N . ARG A 1 172 ? -1.760 4.889 -17.680 1.00 84.00 172 ARG A N 1
ATOM 1401 C CA . ARG A 1 172 ? -1.344 5.869 -18.699 1.00 84.00 172 ARG A CA 1
ATOM 1402 C C . ARG A 1 172 ? -2.369 6.986 -18.903 1.00 84.00 172 ARG A C 1
ATOM 1404 O O . ARG A 1 172 ? -1.985 8.155 -18.967 1.00 84.00 172 ARG A O 1
ATOM 1411 N N . GLN A 1 173 ? -3.665 6.668 -18.960 1.00 86.25 173 GLN A N 1
ATOM 1412 C CA . GLN A 1 173 ? -4.719 7.685 -19.062 1.00 86.25 173 GLN A CA 1
ATOM 1413 C C . GLN A 1 173 ? -4.736 8.604 -17.830 1.00 86.25 173 GLN A C 1
ATOM 1415 O O . GLN A 1 173 ? -4.900 9.817 -17.975 1.00 86.25 173 GLN A O 1
ATOM 1420 N N . ARG A 1 174 ? -4.489 8.072 -16.627 1.00 87.31 174 ARG A N 1
ATOM 1421 C CA . ARG A 1 174 ? -4.325 8.890 -15.422 1.00 87.31 174 ARG A CA 1
ATOM 1422 C C . ARG A 1 174 ? -3.062 9.754 -15.476 1.00 87.31 174 ARG A C 1
ATOM 1424 O O . ARG A 1 174 ? -3.153 10.937 -15.161 1.00 87.31 174 ARG A O 1
ATOM 1431 N N . CYS A 1 175 ? -1.912 9.226 -15.909 1.00 80.06 175 CYS A N 1
ATOM 1432 C CA . CYS A 1 175 ? -0.699 10.032 -16.105 1.00 80.06 175 CYS A CA 1
ATOM 1433 C C . CYS A 1 175 ? -0.978 11.236 -17.021 1.00 80.06 175 CYS A C 1
ATOM 1435 O O . CYS A 1 175 ? -0.622 12.359 -16.672 1.00 80.06 175 CYS A O 1
ATOM 1437 N N . ARG A 1 176 ? -1.695 11.020 -18.134 1.00 78.88 176 ARG A N 1
ATOM 1438 C CA . ARG A 1 176 ? -2.139 12.079 -19.059 1.00 78.88 176 ARG A CA 1
ATOM 1439 C C . ARG A 1 176 ? -3.054 13.114 -18.386 1.00 78.88 176 ARG A C 1
ATOM 1441 O O . ARG A 1 176 ? -2.832 14.305 -18.563 1.00 78.88 176 ARG A O 1
ATOM 1448 N N . LYS A 1 177 ? -4.028 12.692 -17.565 1.00 77.62 177 LYS A N 1
ATOM 1449 C CA . LYS A 1 177 ? -4.888 13.606 -16.776 1.00 77.62 177 LYS A CA 1
ATOM 1450 C C . LYS A 1 177 ? -4.118 14.399 -15.702 1.00 77.62 177 LYS A C 1
ATOM 1452 O O . LYS A 1 177 ? -4.491 15.523 -15.391 1.00 77.62 177 LYS A O 1
ATOM 1457 N N . SER A 1 178 ? -3.061 13.825 -15.125 1.00 69.25 178 SER A N 1
ATOM 1458 C CA . SER A 1 178 ? -2.343 14.356 -13.949 1.00 69.25 178 SER A CA 1
ATOM 1459 C C . SER A 1 178 ? -1.119 15.226 -14.299 1.00 69.25 178 SER A C 1
ATOM 1461 O O . SER A 1 178 ? -0.278 15.491 -13.438 1.00 69.25 178 SER A O 1
ATOM 1463 N N . MET A 1 179 ? -0.998 15.668 -15.559 1.00 56.44 179 MET A N 1
ATOM 1464 C CA . MET A 1 179 ? 0.221 16.255 -16.149 1.00 56.44 179 MET A CA 1
ATOM 1465 C C . MET A 1 179 ? 0.841 17.413 -15.337 1.00 56.44 179 MET A C 1
ATOM 1467 O O . MET A 1 179 ? 2.058 17.564 -15.303 1.00 56.44 179 MET A O 1
ATOM 1471 N N . THR A 1 180 ? 0.024 18.182 -14.612 1.00 50.41 180 THR A N 1
ATOM 1472 C CA . THR A 1 180 ? 0.441 19.322 -13.775 1.00 50.41 180 THR A CA 1
ATOM 1473 C C . THR A 1 180 ? 1.084 18.952 -12.430 1.00 50.41 180 THR A C 1
ATOM 1475 O O . THR A 1 180 ? 1.665 19.822 -11.787 1.00 50.41 180 THR A O 1
ATOM 1478 N N . ARG A 1 181 ? 1.010 17.692 -11.972 1.00 51.00 181 ARG A N 1
ATOM 1479 C CA . ARG A 1 181 ? 1.523 17.263 -10.648 1.00 51.00 181 ARG A CA 1
ATOM 1480 C C . ARG A 1 181 ? 2.930 16.640 -10.679 1.00 51.00 181 ARG A C 1
ATOM 1482 O O . ARG A 1 181 ? 3.501 16.382 -9.620 1.00 51.00 181 ARG A O 1
ATOM 1489 N N . LEU A 1 182 ? 3.475 16.374 -11.868 1.00 51.38 182 LEU A N 1
ATOM 1490 C CA . LEU A 1 182 ? 4.569 15.412 -12.085 1.00 51.38 182 LEU A CA 1
ATOM 1491 C C . LEU A 1 182 ? 5.999 15.952 -11.910 1.00 51.38 182 LEU A C 1
ATOM 1493 O O . LEU A 1 182 ? 6.926 15.157 -11.791 1.00 51.38 182 LEU A O 1
ATOM 1497 N N . ASN A 1 183 ? 6.190 17.271 -11.828 1.00 50.75 183 ASN A N 1
ATOM 1498 C CA . ASN A 1 183 ? 7.517 17.881 -11.638 1.00 50.75 183 ASN A CA 1
ATOM 1499 C C . ASN A 1 183 ? 7.866 18.185 -10.171 1.00 50.75 183 ASN A C 1
ATOM 1501 O O . ASN A 1 183 ? 8.909 18.776 -9.898 1.00 50.75 183 ASN A O 1
ATOM 1505 N N . ASN A 1 184 ? 7.032 17.770 -9.214 1.00 50.25 184 ASN A N 1
ATOM 1506 C CA . ASN A 1 184 ? 7.370 17.884 -7.798 1.00 50.25 184 ASN A CA 1
ATOM 1507 C C . ASN A 1 184 ? 8.508 16.901 -7.455 1.00 50.25 184 ASN A C 1
ATOM 1509 O O . ASN A 1 184 ? 8.294 15.688 -7.567 1.00 50.25 184 ASN A O 1
ATOM 1513 N N . PRO A 1 185 ? 9.694 17.363 -7.005 1.00 51.91 185 PRO A N 1
ATOM 1514 C CA . PRO A 1 185 ? 10.684 16.459 -6.433 1.00 51.91 185 PRO A CA 1
ATOM 1515 C C . PRO A 1 185 ? 10.085 15.773 -5.201 1.00 51.91 185 PRO A C 1
ATOM 1517 O O . PRO A 1 185 ? 9.192 16.315 -4.553 1.00 51.91 185 PRO A O 1
ATOM 1520 N N . LEU A 1 186 ? 10.577 14.581 -4.865 1.00 56.19 186 LEU A N 1
ATOM 1521 C CA . LEU A 1 186 ? 10.230 13.898 -3.618 1.00 56.19 186 LEU A CA 1
ATOM 1522 C C . LEU A 1 186 ? 10.585 14.802 -2.419 1.00 56.19 186 LEU A C 1
ATOM 1524 O O . LEU A 1 186 ? 11.780 15.044 -2.234 1.00 56.19 186 LEU A O 1
ATOM 1528 N N . PRO A 1 187 ? 9.630 15.262 -1.577 1.00 56.75 187 PRO A N 1
ATOM 1529 C CA . PRO A 1 187 ? 9.954 15.855 -0.291 1.00 56.75 187 PRO A CA 1
ATOM 1530 C C . PRO A 1 187 ? 11.051 15.083 0.445 1.00 56.75 187 PRO A C 1
ATOM 1532 O O . PRO A 1 187 ? 10.941 13.875 0.676 1.00 56.75 187 PRO A O 1
ATOM 1535 N N . HIS A 1 188 ? 12.079 15.812 0.883 1.00 52.59 188 HIS A N 1
ATOM 1536 C CA . HIS A 1 188 ? 13.259 15.300 1.595 1.00 52.59 188 HIS A CA 1
ATOM 1537 C C . HIS A 1 188 ? 12.902 14.521 2.896 1.00 52.59 188 HIS A C 1
ATOM 1539 O O . HIS A 1 188 ? 13.732 13.846 3.516 1.00 52.59 188 HIS A O 1
ATOM 1545 N N . GLU A 1 189 ? 11.632 14.591 3.294 1.00 53.12 189 GLU A N 1
ATOM 1546 C CA . GLU A 1 189 ? 11.003 14.014 4.477 1.00 53.12 189 GLU A CA 1
ATOM 1547 C C . GLU A 1 189 ? 10.623 12.527 4.354 1.00 53.12 189 GLU A C 1
ATOM 1549 O O . GLU A 1 189 ? 10.376 11.885 5.374 1.00 53.12 189 GLU A O 1
ATOM 1554 N N . PHE A 1 190 ? 10.581 11.954 3.144 1.00 61.09 190 PHE A N 1
ATOM 1555 C CA . PHE A 1 190 ? 10.037 10.610 2.870 1.00 61.09 190 PHE A CA 1
ATOM 1556 C C . PHE A 1 190 ? 10.830 9.414 3.450 1.00 61.09 190 PHE A C 1
ATOM 1558 O O . PHE A 1 190 ? 10.620 8.279 3.034 1.00 61.09 190 PHE A O 1
ATOM 1565 N N . ARG A 1 191 ? 11.722 9.611 4.431 1.00 64.38 191 ARG A N 1
ATOM 1566 C CA . ARG A 1 191 ? 12.624 8.575 4.985 1.00 64.38 191 ARG A CA 1
ATOM 1567 C C . ARG A 1 191 ? 11.929 7.359 5.625 1.00 64.38 191 ARG A C 1
ATOM 1569 O O . ARG A 1 191 ? 12.592 6.344 5.824 1.00 64.38 191 ARG A O 1
ATOM 1576 N N . GLU A 1 192 ? 10.648 7.449 5.977 1.00 75.38 192 GLU A N 1
ATOM 1577 C CA . GLU A 1 192 ? 9.867 6.330 6.522 1.00 75.38 192 GLU A CA 1
ATOM 1578 C C . GLU A 1 192 ? 9.205 5.512 5.397 1.00 75.38 192 GLU A C 1
ATOM 1580 O O . GLU A 1 192 ? 8.629 6.079 4.472 1.00 75.38 192 GLU A O 1
ATOM 1585 N N . ASP A 1 193 ? 9.262 4.178 5.478 1.00 81.19 193 ASP A N 1
ATOM 1586 C CA . ASP A 1 193 ? 8.616 3.271 4.516 1.00 81.19 193 ASP A CA 1
ATOM 1587 C C . ASP A 1 193 ? 7.076 3.364 4.638 1.00 81.19 193 ASP A C 1
ATOM 1589 O O . ASP A 1 193 ? 6.548 3.063 5.713 1.00 81.19 193 ASP A O 1
ATOM 1593 N N . PRO A 1 194 ? 6.339 3.773 3.584 1.00 85.12 194 PRO A N 1
ATOM 1594 C CA . PRO A 1 194 ? 4.898 3.996 3.652 1.00 85.12 194 PRO A CA 1
ATOM 1595 C C . PRO A 1 194 ? 4.086 2.699 3.638 1.00 85.12 194 PRO A C 1
ATOM 1597 O O . PRO A 1 194 ? 2.891 2.738 3.922 1.00 85.12 194 PRO A O 1
ATOM 1600 N N . VAL A 1 195 ? 4.695 1.550 3.328 1.00 86.50 195 VAL A N 1
ATOM 1601 C CA . VAL A 1 195 ? 4.014 0.246 3.306 1.00 86.50 195 VAL A CA 1
ATOM 1602 C C . VAL A 1 195 ? 4.430 -0.580 4.512 1.00 86.50 195 VAL A C 1
ATOM 1604 O O . VAL A 1 195 ? 3.576 -0.966 5.296 1.00 86.50 195 VAL A O 1
ATOM 1607 N N . ARG A 1 196 ? 5.727 -0.762 4.767 1.00 84.50 196 ARG A N 1
ATOM 1608 C CA . ARG A 1 196 ? 6.207 -1.557 5.912 1.00 84.50 196 ARG A CA 1
ATOM 1609 C C . ARG A 1 196 ? 6.334 -0.689 7.177 1.00 84.50 196 ARG A C 1
ATOM 1611 O O . ARG A 1 196 ? 7.426 -0.499 7.719 1.00 84.50 196 ARG A O 1
ATOM 1618 N N . THR A 1 197 ? 5.217 -0.112 7.638 1.00 84.12 197 THR A N 1
ATOM 1619 C CA . THR A 1 197 ? 5.229 0.931 8.683 1.00 84.12 197 THR A CA 1
ATOM 1620 C C . THR A 1 197 ? 5.474 0.374 10.091 1.00 84.12 197 THR A C 1
ATOM 1622 O O . THR A 1 197 ? 4.612 -0.228 10.733 1.00 84.12 197 THR A O 1
ATOM 1625 N N . THR A 1 198 ? 6.665 0.629 10.648 1.00 81.56 198 THR A N 1
ATOM 1626 C CA . THR A 1 198 ? 7.034 0.054 11.961 1.00 81.56 198 THR A CA 1
ATOM 1627 C C . THR A 1 198 ? 6.156 0.529 13.126 1.00 81.56 198 THR A C 1
ATOM 1629 O O . THR A 1 198 ? 6.168 -0.101 14.181 1.00 81.56 198 THR A O 1
ATOM 1632 N N . CYS A 1 199 ? 5.416 1.633 12.978 1.00 83.12 199 CYS A N 1
ATOM 1633 C CA . CYS A 1 199 ? 4.485 2.141 13.987 1.00 83.12 199 CYS A CA 1
ATOM 1634 C C . CYS A 1 199 ? 3.241 1.248 14.141 1.00 83.12 199 CYS A C 1
ATOM 1636 O O . CYS A 1 199 ? 2.860 0.980 15.282 1.00 83.12 199 CYS A O 1
ATOM 1638 N N . VAL A 1 200 ? 2.675 0.704 13.053 1.00 86.38 200 VAL A N 1
ATOM 1639 C CA . VAL A 1 200 ? 1.542 -0.242 13.122 1.00 86.38 200 VAL A CA 1
ATOM 1640 C C . VAL A 1 200 ? 1.984 -1.536 13.793 1.00 86.38 200 VAL A C 1
ATOM 1642 O O . VAL A 1 200 ? 1.392 -1.939 14.793 1.00 86.38 200 VAL A O 1
ATOM 1645 N N . SER A 1 201 ? 3.094 -2.131 13.344 1.00 84.69 201 SER A N 1
ATOM 1646 C CA . SER A 1 201 ? 3.626 -3.370 13.933 1.00 84.69 201 SER A CA 1
ATOM 1647 C C . SER A 1 201 ? 3.969 -3.208 15.424 1.00 84.69 201 SER A C 1
ATOM 1649 O O . SER A 1 201 ? 3.781 -4.136 16.212 1.00 84.69 201 SER A O 1
ATOM 1651 N N . LYS A 1 202 ? 4.432 -2.018 15.844 1.00 86.81 202 LYS A N 1
ATOM 1652 C CA . LYS A 1 202 ? 4.640 -1.677 17.264 1.00 86.81 202 LYS A CA 1
ATOM 1653 C C . LYS A 1 202 ? 3.319 -1.543 18.024 1.00 86.81 202 LYS A C 1
ATOM 1655 O O . LYS A 1 202 ? 3.228 -2.091 19.117 1.00 86.81 202 LYS A O 1
ATOM 1660 N N . ALA A 1 203 ? 2.315 -0.853 17.478 1.00 87.38 203 ALA A N 1
ATOM 1661 C CA . ALA A 1 203 ? 1.004 -0.696 18.112 1.00 87.38 203 ALA A CA 1
ATOM 1662 C C . ALA A 1 203 ? 0.315 -2.058 18.313 1.00 87.38 203 ALA A C 1
ATOM 1664 O O . ALA A 1 203 ? -0.018 -2.417 19.441 1.00 87.38 203 ALA A O 1
ATOM 1665 N N . VAL A 1 204 ? 0.224 -2.865 17.252 1.00 87.12 204 VAL A N 1
ATOM 1666 C CA . VAL A 1 204 ? -0.278 -4.248 17.299 1.00 87.12 204 VAL A CA 1
ATOM 1667 C C . VAL A 1 204 ? 0.521 -5.078 18.310 1.00 87.12 204 VAL A C 1
ATOM 1669 O O . VAL A 1 204 ? -0.049 -5.672 19.225 1.00 87.12 204 VAL A O 1
ATOM 1672 N N . GLY A 1 205 ? 1.855 -5.065 18.225 1.00 85.56 205 GLY A N 1
ATOM 1673 C CA . GLY A 1 205 ? 2.724 -5.818 19.133 1.00 85.56 205 GLY A CA 1
ATOM 1674 C C . GLY A 1 205 ? 2.641 -5.394 20.607 1.00 85.56 205 GLY A C 1
ATOM 1675 O O . GLY A 1 205 ? 2.925 -6.210 21.487 1.00 85.56 205 GLY A O 1
ATOM 1676 N N . LEU A 1 206 ? 2.251 -4.149 20.901 1.00 86.19 206 LEU A N 1
ATOM 1677 C CA . LEU A 1 206 ? 1.966 -3.668 22.256 1.00 86.19 206 LEU A CA 1
ATOM 1678 C C . LEU A 1 206 ? 0.588 -4.135 22.735 1.00 86.19 206 LEU A C 1
ATOM 1680 O O . LEU A 1 206 ? 0.494 -4.675 23.837 1.00 86.19 206 LEU A O 1
ATOM 1684 N N . GLU A 1 207 ? -0.454 -4.006 21.914 1.00 86.38 207 GLU A N 1
ATOM 1685 C CA . GLU A 1 207 ? -1.818 -4.402 22.288 1.00 86.38 207 GLU A CA 1
ATOM 1686 C C . GLU A 1 207 ? -1.974 -5.910 22.477 1.00 86.38 207 GLU A C 1
ATOM 1688 O O . GLU A 1 207 ? -2.617 -6.350 23.434 1.00 86.38 207 GLU A O 1
ATOM 1693 N N . LEU A 1 208 ? -1.295 -6.725 21.667 1.00 85.19 208 LEU A N 1
ATOM 1694 C CA . LEU A 1 208 ? -1.224 -8.171 21.891 1.00 85.19 208 LEU A CA 1
ATOM 1695 C C . LEU A 1 208 ? -0.556 -8.494 23.242 1.00 85.19 208 LEU A C 1
ATOM 1697 O O . LEU A 1 208 ? -1.092 -9.277 24.026 1.00 85.19 208 LEU A O 1
ATOM 1701 N N . LYS A 1 209 ? 0.550 -7.815 23.588 1.00 85.06 209 LYS A N 1
ATOM 1702 C CA . LYS A 1 209 ? 1.222 -7.966 24.896 1.00 85.06 209 LYS A CA 1
ATOM 1703 C C . LYS A 1 209 ? 0.370 -7.465 26.067 1.00 85.06 209 LYS A C 1
ATOM 1705 O O . LYS A 1 209 ? 0.455 -8.034 27.155 1.00 85.06 209 LYS A O 1
ATOM 1710 N N . HIS A 1 210 ? -0.435 -6.417 25.885 1.00 84.12 210 HIS A N 1
ATOM 1711 C CA . HIS A 1 210 ? -1.379 -5.945 26.902 1.00 84.12 210 HIS A CA 1
ATOM 1712 C C . HIS A 1 210 ? -2.544 -6.922 27.094 1.00 84.12 210 HIS A C 1
ATOM 1714 O O . HIS A 1 210 ? -2.922 -7.201 28.236 1.00 84.12 210 HIS A O 1
ATOM 1720 N N . SER A 1 211 ? -3.054 -7.495 26.006 1.00 79.50 211 SER A N 1
ATOM 1721 C CA . SER A 1 211 ? -4.139 -8.480 26.014 1.00 79.50 211 SER A CA 1
ATOM 1722 C C . SER A 1 211 ? -3.707 -9.769 26.717 1.00 79.50 211 SER A C 1
ATOM 1724 O O . SER A 1 211 ? -4.359 -10.196 27.670 1.00 79.50 211 SER A O 1
ATOM 1726 N N . ASP A 1 212 ? -2.543 -10.318 26.354 1.00 81.19 212 ASP A N 1
ATOM 1727 C CA . ASP A 1 212 ? -1.967 -11.510 26.992 1.00 81.19 212 ASP A CA 1
ATOM 1728 C C . ASP A 1 212 ? -1.720 -11.284 28.503 1.00 81.19 212 ASP A C 1
ATOM 1730 O O . ASP A 1 212 ? -2.152 -12.086 29.335 1.00 81.19 212 ASP A O 1
ATOM 1734 N N . LYS A 1 213 ? -1.136 -10.136 28.893 1.00 80.69 213 LYS A N 1
ATOM 1735 C CA . LYS A 1 213 ? -0.965 -9.742 30.311 1.00 80.69 213 LYS A CA 1
ATOM 1736 C C . LYS A 1 213 ? -2.287 -9.608 31.075 1.00 80.69 213 LYS A C 1
ATOM 1738 O O . LYS A 1 213 ? -2.315 -9.851 32.281 1.00 80.69 213 LYS A O 1
ATOM 1743 N N . THR A 1 214 ? -3.360 -9.191 30.407 1.00 75.00 214 THR A N 1
ATOM 1744 C CA . THR A 1 214 ? -4.674 -8.991 31.038 1.00 75.00 214 THR A CA 1
ATOM 1745 C C . THR A 1 214 ? -5.391 -10.323 31.244 1.00 75.00 214 THR A C 1
ATOM 1747 O O . THR A 1 214 ? -5.914 -10.569 32.329 1.00 75.00 214 THR A O 1
ATOM 1750 N N . ARG A 1 215 ? -5.331 -11.235 30.263 1.00 71.94 215 ARG A N 1
ATOM 1751 C CA . ARG A 1 215 ? -5.877 -12.600 30.384 1.00 71.94 215 ARG A CA 1
ATOM 1752 C C . ARG A 1 215 ? -5.241 -13.357 31.556 1.00 71.94 215 ARG A C 1
ATOM 1754 O O . ARG A 1 215 ? -5.964 -13.897 32.389 1.00 71.94 215 ARG A O 1
ATOM 1761 N N . LEU A 1 216 ? -3.912 -13.299 31.688 1.00 70.75 216 LEU A N 1
ATOM 1762 C CA . LEU A 1 216 ? -3.179 -13.935 32.795 1.00 70.75 216 LEU A CA 1
ATOM 1763 C C . LEU A 1 216 ? -3.625 -13.444 34.187 1.00 70.75 216 LEU A C 1
ATOM 1765 O O . LEU A 1 216 ? -3.724 -14.249 35.110 1.00 70.75 216 LEU A O 1
ATOM 1769 N N . LYS A 1 217 ? -3.934 -12.147 34.339 1.00 68.31 217 LYS A N 1
ATOM 1770 C CA . LYS A 1 217 ? -4.415 -11.557 35.606 1.00 68.31 217 LYS A CA 1
ATOM 1771 C C . LYS A 1 217 ? -5.897 -11.822 35.885 1.00 68.31 217 LYS A C 1
ATOM 1773 O O . LYS A 1 217 ? -6.295 -11.978 37.041 1.00 68.31 217 LYS A O 1
ATOM 1778 N N . ASN A 1 218 ? -6.724 -11.881 34.845 1.00 58.84 218 ASN A N 1
ATOM 1779 C CA . ASN A 1 218 ? -8.155 -12.142 35.003 1.00 58.84 218 ASN A CA 1
ATOM 1780 C C . ASN A 1 218 ? -8.414 -13.591 35.444 1.00 58.84 218 ASN A C 1
ATOM 1782 O O . ASN A 1 218 ? -9.287 -13.813 36.281 1.00 58.84 218 ASN A O 1
ATOM 1786 N N . ASN A 1 219 ? -7.586 -14.547 35.003 1.00 54.81 219 ASN A N 1
ATOM 1787 C CA . ASN A 1 219 ? -7.613 -15.932 35.491 1.00 54.81 219 ASN A CA 1
ATOM 1788 C C . ASN A 1 219 ? -7.363 -16.058 37.010 1.00 54.81 219 ASN A C 1
ATOM 1790 O O . ASN A 1 219 ? -7.732 -17.066 37.601 1.00 54.81 219 ASN A O 1
ATOM 1794 N N . THR A 1 220 ? -6.759 -15.052 37.655 1.00 52.88 220 THR A N 1
ATOM 1795 C CA . THR A 1 220 ? -6.501 -15.033 39.108 1.00 52.88 220 THR A CA 1
ATOM 1796 C C . THR A 1 220 ? -7.571 -14.292 39.922 1.00 52.88 220 THR A C 1
ATOM 1798 O O . THR A 1 220 ? -7.506 -14.307 41.149 1.00 52.88 220 THR A O 1
ATOM 1801 N N . THR A 1 221 ? -8.543 -13.620 39.285 1.00 45.50 221 THR A N 1
ATOM 1802 C CA . THR A 1 221 ? -9.336 -12.563 39.950 1.00 45.50 221 THR A CA 1
ATOM 1803 C C . THR A 1 221 ? -10.849 -12.691 39.720 1.00 45.50 221 THR A C 1
ATOM 1805 O O . THR A 1 221 ? -11.484 -11.847 39.087 1.00 45.50 221 THR A O 1
ATOM 1808 N N . VAL A 1 222 ? -11.477 -13.725 40.293 1.00 55.50 222 VAL A N 1
ATOM 1809 C CA . VAL A 1 222 ? -12.948 -13.866 40.299 1.00 55.50 222 VAL A CA 1
ATOM 1810 C C . VAL A 1 222 ? -13.585 -12.914 41.324 1.00 55.50 222 VAL A C 1
ATOM 1812 O O . VAL A 1 222 ? -13.821 -13.293 42.470 1.00 55.50 222 VAL A O 1
ATOM 1815 N N . ARG A 1 223 ? -13.848 -11.663 40.914 1.00 44.53 223 ARG A N 1
ATOM 1816 C CA . ARG A 1 223 ? -14.817 -10.674 41.466 1.00 44.53 223 ARG A CA 1
ATOM 1817 C C . ARG A 1 223 ? -14.644 -9.347 40.695 1.00 44.53 223 ARG A C 1
ATOM 1819 O O . ARG A 1 223 ? -13.582 -9.087 40.156 1.00 44.53 223 ARG A O 1
ATOM 1826 N N . ARG A 1 224 ? -15.623 -8.440 40.604 1.00 39.19 224 ARG A N 1
ATOM 1827 C CA . ARG A 1 224 ? -16.873 -8.261 41.371 1.00 39.19 224 ARG A CA 1
ATOM 1828 C C . ARG A 1 224 ? -17.909 -7.616 40.432 1.00 39.19 224 ARG A C 1
ATOM 1830 O O . ARG A 1 224 ? -17.615 -6.565 39.868 1.00 39.19 224 ARG A O 1
ATOM 1837 N N . SER A 1 225 ? -19.109 -8.185 40.279 1.00 40.75 225 SER A N 1
ATOM 1838 C CA . SER A 1 225 ? -20.174 -7.536 39.492 1.00 40.75 225 SER A CA 1
ATOM 1839 C C . SER A 1 225 ? -20.675 -6.287 40.220 1.00 40.75 225 SER A C 1
ATOM 1841 O O . SER A 1 225 ? -21.429 -6.365 41.192 1.00 40.75 225 SER A O 1
ATOM 1843 N N . ARG A 1 226 ? -20.202 -5.114 39.791 1.00 44.69 226 ARG A N 1
ATOM 1844 C CA . ARG A 1 226 ? -20.576 -3.825 40.375 1.00 44.69 226 ARG A CA 1
ATOM 1845 C C . ARG A 1 226 ? -21.842 -3.334 39.668 1.00 44.69 226 ARG A C 1
ATOM 1847 O O . ARG A 1 226 ? -21.753 -2.597 38.692 1.00 44.69 226 ARG A O 1
ATOM 1854 N N . ARG A 1 227 ? -23.024 -3.742 40.156 1.00 46.31 227 ARG A N 1
ATOM 1855 C CA . ARG A 1 227 ? -24.312 -3.123 39.776 1.00 46.31 227 ARG A CA 1
ATOM 1856 C C . ARG A 1 227 ? -24.256 -1.631 40.133 1.00 46.31 227 ARG A C 1
ATOM 1858 O O . ARG A 1 227 ? -24.492 -1.255 41.275 1.00 46.31 227 ARG A O 1
ATOM 1865 N N . GLN A 1 228 ? -23.890 -0.791 39.168 1.00 53.34 228 GLN A N 1
ATOM 1866 C CA . GLN A 1 228 ? -23.873 0.665 39.298 1.00 53.34 228 GLN A CA 1
ATOM 1867 C C . GLN A 1 228 ? -25.075 1.240 38.552 1.00 53.34 228 GLN A C 1
ATOM 1869 O O . GLN A 1 228 ? -25.322 0.852 37.412 1.00 53.34 228 GLN A O 1
ATOM 1874 N N . GLN A 1 229 ? -25.799 2.168 39.184 1.00 50.34 229 GLN A N 1
ATOM 1875 C CA . GLN A 1 229 ? -26.987 2.806 38.608 1.00 50.34 229 GLN A CA 1
ATOM 1876 C C . GLN A 1 229 ? -26.697 3.331 37.198 1.00 50.34 229 GLN A C 1
ATOM 1878 O O . GLN A 1 229 ? -25.718 4.056 36.985 1.00 50.34 229 GLN A O 1
ATOM 1883 N N . ALA A 1 230 ? -27.531 2.935 36.236 1.00 54.03 230 ALA A N 1
ATOM 1884 C CA . ALA A 1 230 ? -27.448 3.419 34.868 1.00 54.03 230 ALA A CA 1
ATOM 1885 C C . ALA A 1 230 ? -27.879 4.889 34.811 1.00 54.03 230 ALA A C 1
ATOM 1887 O O . ALA A 1 230 ? -28.900 5.262 35.386 1.00 54.03 230 ALA A O 1
ATOM 1888 N N . SER A 1 231 ? -27.119 5.711 34.087 1.00 58.22 231 SER A N 1
ATOM 1889 C CA . SER A 1 231 ? -27.590 7.041 33.699 1.00 58.22 231 SER A CA 1
ATOM 1890 C C . SER A 1 231 ? -28.777 6.879 32.746 1.00 58.22 231 SER A C 1
ATOM 1892 O O . SER A 1 231 ? -28.666 6.149 31.755 1.00 58.22 231 SER A O 1
ATOM 1894 N N . GLN A 1 232 ? -29.902 7.538 33.035 1.00 61.16 232 GLN A N 1
ATOM 1895 C CA . GLN A 1 232 ? -31.111 7.519 32.202 1.00 61.16 232 GLN A CA 1
ATOM 1896 C C . GLN A 1 232 ? -30.947 8.412 30.958 1.00 61.16 232 GLN A C 1
ATOM 1898 O O . GLN A 1 232 ? -31.677 9.378 30.749 1.00 61.16 232 GLN A O 1
ATOM 1903 N N . CYS A 1 233 ? -29.961 8.107 30.115 1.00 67.38 233 CYS A N 1
ATOM 1904 C CA . CYS A 1 233 ? -29.793 8.801 28.846 1.00 67.38 233 CYS A CA 1
ATOM 1905 C C . CYS A 1 233 ? -30.719 8.206 27.779 1.00 67.38 233 CYS A C 1
ATOM 1907 O O . CYS A 1 233 ? -30.612 7.020 27.467 1.00 67.38 233 CYS A O 1
ATOM 1909 N N . ARG A 1 234 ? -31.559 9.049 27.161 1.00 76.44 234 ARG A N 1
ATOM 1910 C CA . ARG A 1 234 ? -32.479 8.663 26.073 1.00 76.44 234 ARG A CA 1
ATOM 1911 C C . ARG A 1 234 ? -31.775 8.018 24.871 1.00 76.44 234 ARG A C 1
ATOM 1913 O O . ARG A 1 234 ? -32.401 7.229 24.177 1.00 76.44 234 ARG A O 1
ATOM 1920 N N . LEU A 1 235 ? -30.479 8.282 24.664 1.00 74.25 235 LEU A N 1
ATOM 1921 C CA . LEU A 1 235 ? -29.680 7.629 23.617 1.00 74.25 235 LEU A CA 1
ATOM 1922 C C . LEU A 1 235 ? -29.647 6.096 23.763 1.00 74.25 235 LEU A C 1
ATOM 1924 O O . LEU A 1 235 ? -29.558 5.399 22.762 1.00 74.25 235 LEU A O 1
ATOM 1928 N N . ARG A 1 236 ? -29.798 5.554 24.982 1.00 72.94 236 ARG A N 1
ATOM 1929 C CA . ARG A 1 236 ? -29.888 4.101 25.228 1.00 72.94 236 ARG A CA 1
ATOM 1930 C C . ARG A 1 236 ? -31.150 3.440 24.653 1.00 72.94 236 ARG A C 1
ATOM 1932 O O . ARG A 1 236 ? -31.232 2.218 24.685 1.00 72.94 236 ARG A O 1
ATOM 1939 N N . ASN A 1 237 ? -32.116 4.225 24.173 1.00 82.00 237 ASN A N 1
ATOM 1940 C CA . ASN A 1 237 ? -33.388 3.735 23.644 1.00 82.00 237 ASN A CA 1
ATOM 1941 C C . ASN A 1 237 ? -33.398 3.646 22.106 1.00 82.00 237 ASN A C 1
ATOM 1943 O O . ASN A 1 237 ? -34.393 3.199 21.542 1.00 82.00 237 ASN A O 1
ATOM 1947 N N . PHE A 1 238 ? -32.335 4.089 21.423 1.00 83.00 238 PHE A N 1
ATOM 1948 C CA . PHE A 1 238 ? -32.206 3.904 19.977 1.00 83.00 238 PHE A CA 1
ATOM 1949 C C . PHE A 1 238 ? -31.763 2.470 19.639 1.00 83.00 238 PHE A C 1
ATOM 1951 O O . PHE A 1 238 ? -30.985 1.887 20.399 1.00 83.00 238 PHE A O 1
ATOM 1958 N N . PRO A 1 239 ? -32.197 1.917 18.489 1.00 87.75 239 PRO A N 1
ATOM 1959 C CA . PRO A 1 239 ? -31.609 0.706 17.922 1.00 87.75 239 PRO A CA 1
ATOM 1960 C C . PRO A 1 239 ? -30.096 0.864 17.711 1.00 87.75 239 PRO A C 1
ATOM 1962 O O . PRO A 1 239 ? -29.606 1.975 17.472 1.00 87.75 239 PRO A O 1
ATOM 1965 N N . TRP A 1 240 ? -29.345 -0.238 17.785 1.00 82.25 240 TRP A N 1
ATOM 1966 C CA . TRP A 1 240 ? -27.883 -0.207 17.655 1.00 82.25 240 TRP A CA 1
ATOM 1967 C C . TRP A 1 240 ? -27.432 0.292 16.282 1.00 82.25 240 TRP A C 1
ATOM 1969 O O . TRP A 1 240 ? -26.411 0.957 16.185 1.00 82.25 240 TRP A O 1
ATOM 1979 N N . GLU A 1 241 ? -28.227 0.042 15.249 1.00 87.44 241 GLU A N 1
ATOM 1980 C CA . GLU A 1 241 ? -28.032 0.484 13.872 1.00 87.44 241 GLU A CA 1
ATOM 1981 C C . GLU A 1 241 ? -28.011 2.019 13.799 1.00 87.44 241 GLU A C 1
ATOM 1983 O O . GLU A 1 241 ? -27.072 2.614 13.274 1.00 87.44 241 GLU A O 1
ATOM 1988 N N . ILE A 1 242 ? -29.002 2.665 14.425 1.00 88.44 242 ILE A N 1
ATOM 1989 C CA . ILE A 1 242 ? -29.104 4.128 14.519 1.00 88.44 242 ILE A CA 1
ATOM 1990 C C . ILE A 1 242 ? -27.968 4.697 15.376 1.00 88.44 242 ILE A C 1
ATOM 1992 O O . ILE A 1 242 ? -27.416 5.748 15.051 1.00 88.44 242 ILE A O 1
ATOM 1996 N N . LEU A 1 243 ? -27.578 4.001 16.450 1.00 87.31 243 LEU A N 1
ATOM 1997 C CA . LEU A 1 243 ? -26.420 4.397 17.251 1.00 87.31 243 LEU A CA 1
ATOM 1998 C C . LEU A 1 243 ? -25.121 4.324 16.444 1.00 87.31 243 LEU A C 1
ATOM 2000 O O . LEU A 1 243 ? -24.381 5.301 16.448 1.00 87.31 243 LEU A O 1
ATOM 2004 N N . TYR A 1 244 ? -24.849 3.236 15.723 1.00 88.12 244 TYR A N 1
ATOM 2005 C CA . TYR A 1 244 ? -23.645 3.119 14.898 1.00 88.12 244 TYR A CA 1
ATOM 2006 C C . TYR A 1 244 ? -23.613 4.184 13.795 1.00 88.12 244 TYR A C 1
ATOM 2008 O O . TYR A 1 244 ? -22.610 4.885 13.696 1.00 88.12 244 TYR A O 1
ATOM 2016 N N . MET A 1 245 ? -24.730 4.428 13.094 1.00 88.25 245 MET A N 1
ATOM 2017 C CA . MET A 1 245 ? -24.844 5.539 12.136 1.00 88.25 245 MET A CA 1
ATOM 2018 C C . MET A 1 245 ? -24.470 6.895 12.756 1.00 88.25 245 MET A C 1
ATOM 2020 O O . MET A 1 245 ? -23.707 7.648 12.162 1.00 88.25 245 MET A O 1
ATOM 2024 N N . ILE A 1 246 ? -24.968 7.215 13.958 1.00 88.75 246 ILE A N 1
ATOM 2025 C CA . ILE A 1 246 ? -24.633 8.470 14.656 1.00 88.75 246 ILE A CA 1
ATOM 2026 C C . ILE A 1 246 ? -23.147 8.512 15.045 1.00 88.75 246 ILE A C 1
ATOM 2028 O O . ILE A 1 246 ? -22.503 9.553 14.912 1.00 88.75 246 ILE A O 1
ATOM 2032 N N . LEU A 1 247 ? -22.599 7.401 15.541 1.00 89.31 247 LEU A N 1
ATOM 2033 C CA . LEU A 1 247 ? -21.208 7.313 15.990 1.00 89.31 247 LEU A CA 1
ATOM 2034 C C . LEU A 1 247 ? -20.213 7.356 14.827 1.00 89.31 247 LEU A C 1
ATOM 2036 O O . LEU A 1 247 ? -19.092 7.823 15.026 1.00 89.31 247 LEU A O 1
ATOM 2040 N N . ASP A 1 248 ? -20.602 6.926 13.627 1.00 87.69 248 ASP A N 1
ATOM 2041 C CA . ASP A 1 248 ? -19.720 6.953 12.464 1.00 87.69 248 ASP A CA 1
ATOM 2042 C C . ASP A 1 248 ? -19.399 8.373 11.980 1.00 87.69 248 ASP A C 1
ATOM 2044 O O . ASP A 1 248 ? -18.277 8.608 11.529 1.00 87.69 248 ASP A O 1
ATOM 2048 N N . TYR A 1 249 ? -20.284 9.347 12.220 1.00 89.19 249 TYR A N 1
ATOM 2049 C CA . TYR A 1 249 ? -19.996 10.776 12.028 1.00 89.19 249 TYR A CA 1
ATOM 2050 C C . TYR A 1 249 ? -19.109 11.399 13.127 1.00 89.19 249 TYR A C 1
ATOM 2052 O O . TYR A 1 249 ? -18.738 12.569 13.017 1.00 89.19 249 TYR A O 1
ATOM 2060 N N . LEU A 1 250 ? -18.761 10.668 14.196 1.00 90.38 250 LEU A N 1
ATOM 2061 C CA . LEU A 1 250 ? -17.981 11.202 15.318 1.00 90.38 250 LEU A CA 1
ATOM 2062 C C . LEU A 1 250 ? -16.491 10.794 15.267 1.00 90.38 250 LEU A C 1
ATOM 2064 O O . LEU A 1 250 ? -16.168 9.630 14.995 1.00 90.38 250 LEU A O 1
ATOM 2068 N N . PRO A 1 251 ? -15.561 11.704 15.629 1.00 89.25 251 PRO A N 1
ATOM 2069 C CA . PRO A 1 251 ? -14.160 11.360 15.877 1.00 89.25 251 PRO A CA 1
ATOM 2070 C C . PRO A 1 251 ? -14.020 10.270 16.947 1.00 89.25 251 PRO A C 1
ATOM 2072 O O . PRO A 1 251 ? -14.788 10.226 17.912 1.00 89.25 251 PRO A O 1
ATOM 2075 N N . SER A 1 252 ? -13.018 9.401 16.832 1.00 90.06 252 SER A N 1
ATOM 2076 C CA . SER A 1 252 ? -12.940 8.175 17.645 1.00 90.06 252 SER A CA 1
ATOM 2077 C C . SER A 1 252 ? -12.778 8.454 19.137 1.00 90.06 252 SER A C 1
ATOM 2079 O O . SER A 1 252 ? -13.373 7.768 19.970 1.00 90.06 252 SER A O 1
ATOM 2081 N N . GLN A 1 253 ? -12.051 9.515 19.496 1.00 90.25 253 GLN A N 1
ATOM 2082 C CA . GLN A 1 253 ? -11.965 9.983 20.880 1.00 90.25 253 GLN A CA 1
ATOM 2083 C C . GLN A 1 253 ? -13.321 10.490 21.417 1.00 90.25 253 GLN A C 1
ATOM 2085 O O . GLN A 1 253 ? -13.601 10.308 22.601 1.00 90.25 253 GLN A O 1
ATOM 2090 N N . ALA A 1 254 ? -14.196 11.056 20.575 1.00 90.75 254 ALA A N 1
ATOM 2091 C CA . ALA A 1 254 ? -15.557 11.430 20.969 1.00 90.75 254 ALA A CA 1
ATOM 2092 C C . ALA A 1 254 ? -16.444 10.187 21.163 1.00 90.75 254 ALA A C 1
ATOM 2094 O O . ALA A 1 254 ? -17.110 10.080 22.190 1.00 90.75 254 ALA A O 1
ATOM 2095 N N . VAL A 1 255 ? -16.373 9.198 20.263 1.00 91.56 255 VAL A N 1
ATOM 2096 C CA . VAL A 1 255 ? -17.042 7.888 20.424 1.00 91.56 255 VAL A CA 1
ATOM 2097 C C . VAL A 1 255 ? -16.609 7.196 21.724 1.00 91.56 255 VAL A C 1
ATOM 2099 O O . VAL A 1 255 ? -17.446 6.727 22.495 1.00 91.56 255 VAL A O 1
ATOM 2102 N N . ALA A 1 256 ? -15.309 7.205 22.031 1.00 89.50 256 ALA A N 1
ATOM 2103 C CA . ALA A 1 256 ? -14.753 6.650 23.265 1.00 89.50 256 ALA A CA 1
ATOM 2104 C C . ALA A 1 256 ? -15.250 7.380 24.532 1.00 89.50 256 ALA A C 1
ATOM 2106 O O . ALA A 1 256 ? -15.448 6.746 25.576 1.00 89.50 256 ALA A O 1
ATOM 2107 N N . ASN A 1 257 ? -15.480 8.695 24.439 1.00 89.75 257 ASN A N 1
ATOM 2108 C CA . ASN A 1 257 ? -16.065 9.501 25.512 1.00 89.75 257 ASN A CA 1
ATOM 2109 C C . ASN A 1 257 ? -17.570 9.217 25.671 1.00 89.75 257 ASN A C 1
ATOM 2111 O O . ASN A 1 257 ? -18.044 9.102 26.800 1.00 89.75 257 ASN A O 1
ATOM 2115 N N . VAL A 1 258 ? -18.312 9.039 24.570 1.00 87.94 258 VAL A N 1
ATOM 2116 C CA . VAL A 1 258 ? -19.731 8.635 24.573 1.00 87.94 258 VAL A CA 1
ATOM 2117 C C . VAL A 1 258 ? -19.899 7.247 25.197 1.00 87.94 258 VAL A C 1
ATOM 2119 O O . VAL A 1 258 ? -20.748 7.074 26.070 1.00 87.94 258 VAL A O 1
ATOM 2122 N N . GLU A 1 259 ? -19.051 6.278 24.839 1.00 87.19 259 GLU A N 1
ATOM 2123 C CA . GLU A 1 259 ? -19.050 4.932 25.432 1.00 87.19 259 GLU A CA 1
ATOM 2124 C C . GLU A 1 259 ? -18.894 4.998 26.964 1.00 87.19 259 GLU A C 1
ATOM 2126 O O . GLU A 1 259 ? -19.662 4.382 27.707 1.00 87.19 259 GLU A O 1
ATOM 2131 N N . GLN A 1 260 ? -17.958 5.825 27.446 1.00 86.19 260 GLN A N 1
ATOM 2132 C CA . GLN A 1 260 ? -17.699 6.040 28.872 1.00 86.19 260 GLN A CA 1
ATOM 2133 C C . GLN A 1 260 ? -18.837 6.792 29.588 1.00 86.19 260 GLN A C 1
ATOM 2135 O O . GLN A 1 260 ? -19.251 6.379 30.673 1.00 86.19 260 GLN A O 1
ATOM 2140 N N . ALA A 1 261 ? -19.358 7.872 28.999 1.00 84.25 261 ALA A N 1
ATOM 2141 C CA . ALA A 1 261 ? -20.401 8.709 29.596 1.00 84.25 261 ALA A CA 1
ATOM 2142 C C . ALA A 1 261 ? -21.760 7.993 29.659 1.00 84.25 261 ALA A C 1
ATOM 2144 O O . ALA A 1 261 ? -22.444 8.029 30.684 1.00 84.25 261 ALA A O 1
ATOM 2145 N N . LEU A 1 262 ? -22.132 7.285 28.587 1.00 80.31 262 LEU A N 1
ATOM 2146 C CA . LEU A 1 262 ? -23.371 6.506 28.520 1.00 80.31 262 LEU A CA 1
ATOM 2147 C C . LEU A 1 262 ? -23.245 5.127 29.184 1.00 80.31 262 LEU A C 1
ATOM 2149 O O . LEU A 1 262 ? -24.262 4.455 29.383 1.00 80.31 262 LEU A O 1
ATOM 2153 N N . ARG A 1 263 ? -22.022 4.700 29.534 1.00 79.38 263 ARG A N 1
ATOM 2154 C CA . ARG A 1 263 ? -21.662 3.340 29.979 1.00 79.38 263 ARG A CA 1
ATOM 2155 C C . ARG A 1 263 ? -22.191 2.256 29.036 1.00 79.38 263 ARG A C 1
ATOM 2157 O O . ARG A 1 263 ? -22.791 1.274 29.480 1.00 79.38 263 ARG A O 1
ATOM 2164 N N . LEU A 1 264 ? -22.042 2.493 27.739 1.00 80.50 264 LEU A N 1
ATOM 2165 C CA . LEU A 1 264 ? -22.268 1.486 26.705 1.00 80.50 264 LEU A CA 1
ATOM 2166 C C . LEU A 1 264 ? -20.986 0.661 26.518 1.00 80.50 264 LEU A C 1
ATOM 2168 O O . LEU A 1 264 ? -19.943 0.979 27.090 1.00 80.50 264 LEU A O 1
ATOM 2172 N N . GLN A 1 265 ? -21.078 -0.413 25.743 1.00 82.31 265 GLN A N 1
ATOM 2173 C CA . GLN A 1 265 ? -19.928 -1.115 25.182 1.00 82.31 265 GLN A CA 1
ATOM 2174 C C . GLN A 1 265 ? -20.292 -1.439 23.737 1.00 82.31 265 GLN A C 1
ATOM 2176 O O . GLN A 1 265 ? -21.195 -2.237 23.508 1.00 82.31 265 GLN A O 1
ATOM 2181 N N . PHE A 1 266 ? -19.634 -0.791 22.778 1.00 79.25 266 PHE A N 1
ATOM 2182 C CA . PHE A 1 266 ? -19.921 -0.950 21.348 1.00 79.25 266 PHE A CA 1
A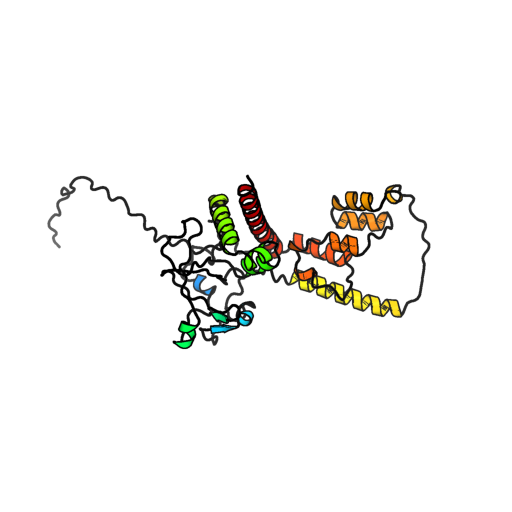TOM 2183 C C . PHE A 1 266 ? -19.307 -2.234 20.764 1.00 79.25 266 PHE A C 1
ATOM 2185 O O . PHE A 1 266 ? -19.675 -2.676 19.682 1.00 79.25 266 PHE A O 1
ATOM 2192 N N . GLY A 1 267 ? -18.415 -2.881 21.519 1.00 81.25 267 GLY A N 1
ATOM 2193 C CA . GLY A 1 267 ? -17.866 -4.193 21.192 1.00 81.25 267 GLY A CA 1
ATOM 2194 C C . GLY A 1 267 ? -16.688 -4.153 20.216 1.00 81.25 267 GLY A C 1
ATOM 2195 O O . GLY A 1 267 ? -16.429 -3.171 19.521 1.00 81.25 267 GLY A O 1
ATOM 2196 N N . ASN A 1 268 ? -15.938 -5.254 20.181 1.00 84.50 268 ASN A N 1
ATOM 2197 C CA . ASN A 1 268 ? -14.728 -5.366 19.362 1.00 84.50 268 ASN A CA 1
ATOM 2198 C C . ASN A 1 268 ? -15.011 -5.341 17.851 1.00 84.50 268 ASN A C 1
ATOM 2200 O O . ASN A 1 268 ? -14.147 -4.921 17.089 1.00 84.50 268 ASN A O 1
ATOM 2204 N N . THR A 1 269 ? -16.200 -5.765 17.416 1.00 85.25 269 THR A N 1
ATOM 2205 C CA . THR A 1 269 ? -16.624 -5.735 16.008 1.00 85.25 269 THR A CA 1
ATOM 2206 C C . THR A 1 269 ? -16.733 -4.306 15.484 1.00 85.25 269 THR A C 1
ATOM 2208 O O . THR A 1 269 ? -16.096 -3.993 14.485 1.00 85.25 269 THR A O 1
ATOM 2211 N N . PHE A 1 270 ? -17.440 -3.426 16.200 1.00 88.19 270 PHE A N 1
ATOM 2212 C CA . PHE A 1 270 ? -17.543 -1.997 15.880 1.00 88.19 270 PHE A CA 1
ATOM 2213 C C . PHE A 1 270 ? -16.170 -1.309 15.867 1.00 88.19 270 PHE A C 1
ATOM 2215 O O . PHE A 1 270 ? -15.811 -0.614 14.919 1.00 88.19 270 PHE A O 1
ATOM 2222 N N . TRP A 1 271 ? -15.346 -1.540 16.894 1.00 88.88 271 TRP A N 1
ATOM 2223 C CA . TRP A 1 271 ? -14.016 -0.930 16.942 1.00 88.88 271 TRP A CA 1
ATOM 2224 C C . TRP A 1 271 ? -13.046 -1.495 15.881 1.00 88.88 271 TRP A C 1
ATOM 2226 O O . TRP A 1 271 ? -12.122 -0.782 15.495 1.00 88.88 271 TRP A O 1
ATOM 2236 N N . ARG A 1 272 ? -13.264 -2.717 15.358 1.00 88.00 272 ARG A N 1
ATOM 2237 C CA . ARG A 1 272 ? -12.555 -3.228 14.167 1.00 88.00 272 ARG A CA 1
ATOM 2238 C C . ARG A 1 272 ? -13.109 -2.632 12.867 1.00 88.00 272 ARG A C 1
ATOM 2240 O O . ARG A 1 272 ? -12.310 -2.285 12.009 1.00 88.00 272 ARG A O 1
ATOM 2247 N N . SER A 1 273 ? -14.424 -2.460 12.711 1.00 87.81 273 SER A N 1
ATOM 2248 C CA . SER A 1 273 ? -15.014 -1.958 11.455 1.00 87.81 273 SER A CA 1
ATOM 2249 C C . SER A 1 273 ? -14.680 -0.495 11.147 1.00 87.81 273 SER A C 1
ATOM 2251 O O . SER A 1 273 ? -14.696 -0.111 9.982 1.00 87.81 273 SER A O 1
ATOM 2253 N N . ARG A 1 274 ? -14.312 0.317 12.150 1.00 87.81 274 ARG A N 1
ATOM 2254 C CA . ARG A 1 274 ? -13.807 1.689 11.926 1.00 87.81 274 ARG A CA 1
ATOM 2255 C C . ARG A 1 274 ? -12.322 1.757 11.522 1.00 87.81 274 ARG A C 1
ATOM 2257 O O . ARG A 1 274 ? -11.818 2.841 11.219 1.00 87.81 274 ARG A O 1
ATOM 2264 N N . ILE A 1 275 ? -11.609 0.625 11.486 1.00 88.94 275 ILE A N 1
ATOM 2265 C CA . ILE A 1 275 ? -10.250 0.528 10.935 1.00 88.94 275 ILE A CA 1
ATOM 2266 C C . ILE A 1 275 ? -10.350 0.330 9.419 1.00 88.94 275 ILE A C 1
ATOM 2268 O O . ILE A 1 275 ? -10.859 -0.679 8.943 1.00 88.94 275 ILE A O 1
ATOM 2272 N N . SER A 1 276 ? -9.812 1.274 8.644 1.00 87.62 276 SER A N 1
ATOM 2273 C CA . SER A 1 276 ? -9.706 1.119 7.190 1.00 87.62 276 SER A CA 1
ATOM 2274 C C . SER A 1 276 ? -8.644 0.073 6.835 1.00 87.62 276 SER A C 1
ATOM 2276 O O . SER A 1 276 ? -7.450 0.341 6.976 1.00 87.62 276 SER A O 1
ATOM 2278 N N . ALA A 1 277 ? -9.076 -1.087 6.331 1.00 85.06 277 ALA A N 1
ATOM 2279 C CA . ALA A 1 277 ? -8.196 -2.152 5.839 1.00 85.06 277 ALA A CA 1
ATOM 2280 C C . ALA A 1 277 ? -7.218 -1.648 4.757 1.00 85.06 277 ALA A C 1
ATOM 2282 O O . ALA A 1 277 ? -6.015 -1.865 4.874 1.00 85.06 277 ALA A O 1
ATOM 2283 N N . LYS A 1 278 ? -7.689 -0.846 3.782 1.00 85.19 278 LYS A N 1
ATOM 2284 C CA . LYS A 1 278 ? -6.824 -0.185 2.778 1.00 85.19 278 LYS A CA 1
ATOM 2285 C C . LYS A 1 278 ? -5.678 0.611 3.426 1.00 85.19 278 LYS A C 1
ATOM 2287 O O . LYS A 1 278 ? -4.540 0.566 2.960 1.00 85.19 278 LYS A O 1
ATOM 2292 N N . LEU A 1 279 ? -5.968 1.356 4.499 1.00 88.31 279 LEU A N 1
ATOM 2293 C CA . LEU A 1 279 ? -4.985 2.207 5.179 1.00 88.31 279 LEU A CA 1
ATOM 2294 C C . LEU A 1 279 ? -4.111 1.448 6.189 1.00 88.31 279 LEU A C 1
ATOM 2296 O O . LEU A 1 279 ? -3.039 1.948 6.524 1.00 88.31 279 LEU A O 1
ATOM 2300 N N . PHE A 1 280 ? -4.527 0.268 6.651 1.00 89.88 280 PHE A N 1
ATOM 2301 C CA . PHE A 1 280 ? -3.841 -0.547 7.660 1.00 89.88 280 PHE A CA 1
ATOM 2302 C C . PHE A 1 280 ? -3.873 -2.042 7.306 1.00 89.88 280 PHE A C 1
ATOM 2304 O O . PHE A 1 280 ? -4.333 -2.867 8.094 1.00 89.88 280 PHE A O 1
ATOM 2311 N N . HIS A 1 281 ? -3.376 -2.400 6.124 1.00 87.62 281 HIS A N 1
ATOM 2312 C CA . HIS A 1 281 ? -3.353 -3.786 5.641 1.00 87.62 281 HIS A CA 1
ATOM 2313 C C . HIS A 1 281 ? -2.623 -4.747 6.599 1.00 87.62 281 HIS A C 1
ATOM 2315 O O . HIS A 1 281 ? -2.946 -5.929 6.647 1.00 87.62 281 HIS A O 1
ATOM 2321 N N . GLU A 1 282 ? -1.710 -4.240 7.440 1.00 87.19 282 GLU A N 1
ATOM 2322 C CA . GLU A 1 282 ? -1.018 -5.009 8.486 1.00 87.19 282 GLU A CA 1
ATOM 2323 C C . GLU A 1 282 ? -1.941 -5.524 9.624 1.00 87.19 282 GLU A C 1
ATOM 2325 O O . GLU A 1 282 ? -1.451 -6.066 10.618 1.00 87.19 282 GLU A O 1
ATOM 2330 N N . ILE A 1 283 ? -3.258 -5.299 9.538 1.00 85.06 283 ILE A N 1
ATOM 2331 C CA . ILE A 1 283 ? -4.257 -5.647 10.563 1.00 85.06 283 ILE A CA 1
ATOM 2332 C C . ILE A 1 283 ? -5.138 -6.837 10.162 1.00 85.06 283 ILE A C 1
ATOM 2334 O O . ILE A 1 283 ? -5.683 -7.503 11.047 1.00 85.06 283 ILE A O 1
ATOM 2338 N N . ASP A 1 284 ? -5.256 -7.162 8.873 1.00 80.62 284 ASP A N 1
ATOM 2339 C CA . ASP A 1 284 ? -6.104 -8.282 8.449 1.00 80.62 284 ASP A CA 1
ATOM 2340 C C . ASP A 1 284 ? -5.517 -9.648 8.825 1.00 80.62 284 ASP A C 1
ATOM 2342 O O . ASP A 1 284 ? -6.270 -10.531 9.239 1.00 80.62 284 ASP A O 1
ATOM 2346 N N . ASP A 1 285 ? -4.184 -9.755 8.888 1.00 75.81 285 ASP A N 1
ATOM 2347 C CA . ASP A 1 285 ? -3.443 -10.897 9.452 1.00 75.81 285 ASP A CA 1
ATOM 2348 C C . ASP A 1 285 ? -3.757 -11.174 10.946 1.00 75.81 285 ASP A C 1
ATOM 2350 O O . ASP A 1 285 ? -3.378 -12.213 11.494 1.00 75.81 285 ASP A O 1
ATOM 2354 N N . ILE A 1 286 ? -4.441 -10.261 11.652 1.00 78.38 286 ILE A N 1
ATOM 2355 C CA . ILE A 1 286 ? -4.800 -10.426 13.069 1.00 78.38 286 ILE A CA 1
ATOM 2356 C C . ILE A 1 286 ? -6.077 -11.274 13.185 1.00 78.38 286 ILE A C 1
ATOM 2358 O O . ILE A 1 286 ? -7.190 -10.755 13.344 1.00 78.38 286 ILE A O 1
ATOM 2362 N N . VAL A 1 287 ? -5.887 -12.596 13.123 1.00 63.69 287 VAL A N 1
ATOM 2363 C CA . VAL A 1 287 ? -6.947 -13.615 13.232 1.00 63.69 287 VAL A CA 1
ATOM 2364 C C . VAL A 1 287 ? -7.019 -14.223 14.644 1.00 63.69 287 VAL A C 1
ATOM 2366 O O . VAL A 1 287 ? -8.024 -14.067 15.334 1.00 63.69 287 VAL A O 1
ATOM 2369 N N . ASP A 1 288 ? -5.946 -14.868 15.119 1.00 58.72 288 ASP A N 1
ATOM 2370 C CA . ASP A 1 288 ? -6.003 -15.777 16.287 1.00 58.72 288 ASP A CA 1
ATOM 2371 C C . ASP A 1 288 ? -5.956 -15.103 17.668 1.00 58.72 288 ASP A C 1
ATOM 2373 O O . ASP A 1 288 ? -6.191 -15.734 18.706 1.00 58.72 288 ASP A O 1
ATOM 2377 N N . LYS A 1 289 ? -5.618 -13.813 17.717 1.00 62.16 289 LYS A N 1
ATOM 2378 C CA . LYS A 1 289 ? -5.588 -13.033 18.958 1.00 62.16 289 LYS A CA 1
ATOM 2379 C C . LYS A 1 289 ? -6.566 -11.876 18.858 1.00 62.16 289 LYS A C 1
ATOM 2381 O O . LYS A 1 289 ? -6.457 -11.053 17.961 1.00 62.16 289 LYS A O 1
ATOM 2386 N N . TYR A 1 290 ? -7.455 -11.769 19.841 1.00 70.50 290 TYR A N 1
ATOM 2387 C CA . TYR A 1 290 ? -8.335 -10.617 20.022 1.00 70.50 290 TYR A CA 1
ATOM 2388 C C . TYR A 1 290 ? -7.597 -9.512 20.805 1.00 70.50 290 TYR A C 1
ATOM 2390 O O . TYR A 1 290 ? -7.476 -9.647 22.028 1.00 70.50 290 TYR A O 1
ATOM 2398 N N . PRO A 1 291 ? -7.089 -8.438 20.166 1.00 80.25 291 PRO A N 1
ATOM 2399 C CA . PRO A 1 291 ? -6.656 -7.246 20.886 1.00 80.25 291 PRO A CA 1
ATOM 2400 C C . PRO A 1 291 ? -7.847 -6.498 21.509 1.00 80.25 291 PRO A C 1
ATOM 2402 O O . PRO A 1 291 ? -9.014 -6.730 21.179 1.00 80.25 291 PRO A O 1
ATOM 2405 N N . ASP A 1 292 ? -7.536 -5.535 22.374 1.00 86.81 292 ASP A N 1
ATOM 2406 C CA . ASP A 1 292 ? -8.424 -4.419 22.711 1.00 86.81 292 ASP A CA 1
ATOM 2407 C C . ASP A 1 292 ? -8.563 -3.529 21.458 1.00 86.81 292 ASP A C 1
ATOM 2409 O O . ASP A 1 292 ? -7.762 -2.623 21.226 1.00 86.81 292 ASP A O 1
ATOM 2413 N N . TRP A 1 293 ? -9.537 -3.841 20.592 1.00 88.12 293 TRP A N 1
ATOM 2414 C CA . TRP A 1 293 ? -9.706 -3.176 19.290 1.00 88.12 293 TRP A CA 1
ATOM 2415 C C . TRP A 1 293 ? -9.945 -1.668 19.431 1.00 88.12 293 TRP A C 1
ATOM 2417 O O . TRP A 1 293 ? -9.430 -0.891 18.629 1.00 88.12 293 TRP A O 1
ATOM 2427 N N . ARG A 1 294 ? -10.625 -1.241 20.506 1.00 89.62 294 ARG A N 1
ATOM 2428 C CA . ARG A 1 294 ? -10.775 0.174 20.875 1.00 89.62 294 ARG A CA 1
ATOM 2429 C C . ARG A 1 294 ? -9.416 0.828 21.108 1.00 89.62 294 ARG A C 1
ATOM 2431 O O . ARG A 1 294 ? -9.146 1.898 20.563 1.00 89.62 294 ARG A O 1
ATOM 2438 N N . ARG A 1 295 ? -8.558 0.218 21.932 1.00 88.75 295 ARG A N 1
ATOM 2439 C CA . ARG A 1 295 ? -7.242 0.786 22.259 1.00 88.75 295 ARG A CA 1
ATOM 2440 C C . ARG A 1 295 ? -6.282 0.745 21.081 1.00 88.75 295 ARG A C 1
ATOM 2442 O O . ARG A 1 295 ? -5.555 1.719 20.881 1.00 88.75 295 ARG A O 1
ATOM 2449 N N . LEU A 1 296 ? -6.317 -0.322 20.284 1.00 90.31 296 LEU A N 1
ATOM 2450 C CA . LEU A 1 296 ? -5.565 -0.418 19.036 1.00 90.31 296 LEU A CA 1
ATOM 2451 C C . LEU A 1 296 ? -5.951 0.727 18.091 1.00 90.31 296 LEU A C 1
ATOM 2453 O O . LEU A 1 296 ? -5.083 1.501 17.696 1.00 90.31 296 LEU A O 1
ATOM 2457 N N . TYR A 1 297 ? -7.243 0.913 17.815 1.00 90.94 297 TYR A N 1
ATOM 2458 C CA . TYR A 1 297 ? -7.730 1.970 16.927 1.00 90.94 297 TYR A CA 1
ATOM 2459 C C . TYR A 1 297 ? -7.393 3.387 17.424 1.00 90.94 297 TYR A C 1
ATOM 2461 O O . TYR A 1 297 ? -6.796 4.164 16.682 1.00 90.94 297 TYR A O 1
ATOM 2469 N N . LEU A 1 298 ? -7.653 3.700 18.701 1.00 89.94 298 LEU A N 1
ATOM 2470 C CA . LEU A 1 298 ? -7.287 4.996 19.305 1.00 89.94 298 LEU A CA 1
ATOM 2471 C C . LEU A 1 298 ? -5.767 5.242 19.338 1.00 89.94 298 LEU A C 1
ATOM 2473 O O . LEU A 1 298 ? -5.321 6.387 19.398 1.00 89.94 298 LEU A O 1
ATOM 2477 N N . THR A 1 299 ? -4.956 4.182 19.317 1.00 89.69 299 THR A N 1
ATOM 2478 C CA . THR A 1 299 ? -3.496 4.288 19.193 1.00 89.69 299 THR A CA 1
ATOM 2479 C C . THR A 1 299 ? -3.099 4.578 17.748 1.00 89.69 299 THR A C 1
ATOM 2481 O O . THR A 1 299 ? -2.278 5.461 17.515 1.00 89.69 299 THR A O 1
ATOM 2484 N N . LEU A 1 300 ? -3.697 3.882 16.779 1.00 89.62 300 LEU A N 1
ATOM 2485 C CA . LEU A 1 300 ? -3.449 4.065 15.346 1.00 89.62 300 LEU A CA 1
ATOM 2486 C C . LEU A 1 300 ? -3.870 5.459 14.856 1.00 89.62 300 LEU A C 1
ATOM 2488 O O . LEU A 1 300 ? -3.096 6.096 14.147 1.00 89.62 300 LEU A O 1
ATOM 2492 N N . GLU A 1 301 ? -5.022 5.974 15.296 1.00 88.94 301 GLU A N 1
ATOM 2493 C CA . GLU A 1 301 ? -5.496 7.339 15.006 1.00 88.94 301 GLU A CA 1
ATOM 2494 C C . GLU A 1 301 ? -4.432 8.393 15.376 1.00 88.94 301 GLU A C 1
ATOM 2496 O O . GLU A 1 301 ? -4.032 9.204 14.543 1.00 88.94 301 GLU A O 1
ATOM 2501 N N . ARG A 1 302 ? -3.847 8.289 16.576 1.00 86.69 302 ARG A N 1
ATOM 2502 C CA . ARG A 1 302 ? -2.771 9.181 17.052 1.00 86.69 302 ARG A CA 1
ATOM 2503 C C . ARG A 1 302 ? -1.452 9.034 16.282 1.00 86.69 302 ARG A C 1
ATOM 2505 O O . ARG A 1 302 ? -0.616 9.935 16.337 1.00 86.69 302 ARG A O 1
ATOM 2512 N N . TRP A 1 303 ? -1.232 7.919 15.580 1.00 81.94 303 TRP A N 1
ATOM 2513 C CA . TRP A 1 303 ? -0.100 7.768 14.657 1.00 81.94 303 TRP A CA 1
ATOM 2514 C C . TRP A 1 303 ? -0.405 8.353 13.267 1.00 81.94 303 TRP A C 1
ATOM 2516 O O . TRP A 1 303 ? 0.505 8.923 12.661 1.00 81.94 303 TRP A O 1
ATOM 2526 N N . LEU A 1 304 ? -1.659 8.295 12.791 1.00 82.88 304 LEU A N 1
ATOM 2527 C CA . LEU A 1 304 ? -2.104 8.924 11.532 1.00 82.88 304 LEU A CA 1
ATOM 2528 C C . LEU A 1 304 ? -1.968 10.453 11.531 1.00 82.88 304 LEU A C 1
ATOM 2530 O O . LEU A 1 304 ? -1.820 11.048 10.463 1.00 82.88 304 LEU A O 1
ATOM 2534 N N . GLU A 1 305 ? -2.055 11.079 12.704 1.00 80.31 305 GLU A N 1
ATOM 2535 C CA . GLU A 1 305 ? -1.838 12.518 12.906 1.00 80.31 305 GLU A CA 1
ATOM 2536 C C . GLU A 1 305 ? -0.353 12.921 12.844 1.00 80.31 305 GLU A C 1
ATOM 2538 O O . GLU A 1 305 ? -0.045 14.100 12.688 1.00 80.31 305 GLU A O 1
ATOM 2543 N N . ARG A 1 306 ? 0.579 11.969 13.028 1.00 81.69 306 ARG A N 1
ATOM 2544 C CA . ARG A 1 306 ? 1.980 12.268 13.393 1.00 81.69 306 ARG A CA 1
ATOM 2545 C C . ARG A 1 306 ? 3.043 11.700 12.456 1.00 81.69 306 ARG A C 1
ATOM 2547 O O . ARG A 1 306 ? 4.087 12.327 12.301 1.00 81.69 306 ARG A O 1
ATOM 2554 N N . SER A 1 307 ? 2.837 10.520 11.867 1.00 83.81 307 SER A N 1
ATOM 2555 C CA . SER A 1 307 ? 3.840 9.893 10.991 1.00 83.81 307 SER A CA 1
ATOM 2556 C C . SER A 1 307 ? 3.629 10.288 9.531 1.00 83.81 307 SER A C 1
ATOM 2558 O O . SER A 1 307 ? 2.573 10.057 8.937 1.00 83.81 307 SER A O 1
ATOM 2560 N N . LYS A 1 308 ? 4.690 10.837 8.928 1.00 81.69 308 LYS A N 1
ATOM 2561 C CA . LYS A 1 308 ? 4.718 11.244 7.516 1.00 81.69 308 LYS A CA 1
ATOM 2562 C C . LYS A 1 308 ? 4.584 10.041 6.572 1.00 81.69 308 LYS A C 1
ATOM 2564 O O . LYS A 1 308 ? 4.081 10.199 5.458 1.00 81.69 308 LYS A O 1
ATOM 2569 N N . ALA A 1 309 ? 4.916 8.831 7.035 1.00 85.19 309 ALA A N 1
ATOM 2570 C CA . ALA A 1 309 ? 4.634 7.586 6.320 1.00 85.19 309 ALA A CA 1
ATOM 2571 C C . ALA A 1 309 ? 3.140 7.413 5.997 1.00 85.19 309 ALA A C 1
ATOM 2573 O O . ALA A 1 309 ? 2.813 6.938 4.914 1.00 85.19 309 ALA A O 1
ATOM 2574 N N . PHE A 1 310 ? 2.221 7.847 6.871 1.00 86.94 310 PHE A N 1
ATOM 2575 C CA . PHE A 1 310 ? 0.780 7.757 6.599 1.00 86.94 310 PHE A CA 1
ATOM 2576 C C . PHE A 1 310 ? 0.265 8.844 5.663 1.00 86.94 310 PHE A C 1
ATOM 2578 O O . PHE A 1 310 ? -0.601 8.558 4.841 1.00 86.94 310 PHE A O 1
ATOM 2585 N N . THR A 1 311 ? 0.802 10.064 5.725 1.00 85.62 311 THR A N 1
ATOM 2586 C CA . THR A 1 311 ? 0.536 11.093 4.702 1.00 85.62 311 THR A CA 1
ATOM 2587 C C . THR A 1 311 ? 0.954 10.582 3.321 1.00 85.62 311 THR A C 1
ATOM 2589 O O . THR A 1 311 ? 0.194 10.681 2.360 1.00 85.62 311 THR A O 1
ATOM 2592 N N . THR A 1 312 ? 2.114 9.923 3.258 1.00 84.81 312 THR A N 1
ATOM 2593 C CA . THR A 1 312 ? 2.619 9.241 2.060 1.00 84.81 312 THR A CA 1
ATOM 2594 C C . THR A 1 312 ? 1.695 8.094 1.634 1.00 84.81 312 THR A C 1
ATOM 2596 O O . THR A 1 312 ? 1.246 8.074 0.494 1.00 84.81 312 THR A O 1
ATOM 2599 N N . ARG A 1 313 ? 1.339 7.172 2.545 1.00 89.56 313 ARG A N 1
ATOM 2600 C CA . ARG A 1 313 ? 0.427 6.043 2.278 1.00 89.56 313 ARG A CA 1
ATOM 2601 C C . ARG A 1 313 ? -0.921 6.521 1.738 1.00 89.56 313 ARG A C 1
ATOM 2603 O O . ARG A 1 313 ? -1.387 5.968 0.753 1.00 89.56 313 ARG A O 1
ATOM 2610 N N . ARG A 1 314 ? -1.516 7.566 2.327 1.00 89.69 314 ARG A N 1
ATOM 2611 C CA . ARG A 1 314 ? -2.769 8.186 1.853 1.00 89.69 314 ARG A CA 1
ATOM 2612 C C . ARG A 1 314 ? -2.644 8.719 0.426 1.00 89.69 314 ARG A C 1
ATOM 2614 O O . ARG A 1 314 ? -3.515 8.429 -0.380 1.00 89.69 314 ARG A O 1
ATOM 2621 N N . PHE A 1 315 ? -1.569 9.441 0.105 1.00 88.62 315 PHE A N 1
ATOM 2622 C CA . PHE A 1 315 ? -1.323 9.932 -1.256 1.00 88.62 315 PHE A CA 1
ATOM 2623 C C . PHE A 1 315 ? -1.123 8.788 -2.262 1.00 88.62 315 PHE A C 1
ATOM 2625 O O . PHE A 1 315 ? -1.647 8.836 -3.373 1.00 88.62 315 PHE A O 1
ATOM 2632 N N . LEU A 1 316 ? -0.395 7.734 -1.880 1.00 89.50 316 LEU A N 1
ATOM 2633 C CA . LEU A 1 316 ? -0.210 6.558 -2.731 1.00 89.50 316 LEU A CA 1
ATOM 2634 C C . LEU A 1 316 ? -1.520 5.770 -2.917 1.00 89.50 316 LEU A C 1
ATOM 2636 O O . LEU A 1 316 ? -1.777 5.303 -4.022 1.00 89.50 316 LEU A O 1
ATOM 2640 N N . LEU A 1 317 ? -2.367 5.675 -1.885 1.00 92.56 317 LEU A N 1
ATOM 2641 C CA . LEU A 1 317 ? -3.716 5.108 -1.989 1.00 92.56 317 LEU A CA 1
ATOM 2642 C C . LEU A 1 317 ? -4.610 5.951 -2.901 1.00 92.56 317 LEU A C 1
ATOM 2644 O O . LEU A 1 317 ? -5.162 5.398 -3.841 1.00 92.56 317 LEU A O 1
ATOM 2648 N N . SER A 1 318 ? -4.668 7.278 -2.741 1.00 91.69 318 SER A N 1
ATOM 2649 C CA . SER A 1 318 ? -5.470 8.118 -3.642 1.00 91.69 318 SER A CA 1
ATOM 2650 C C . SER A 1 318 ? -4.969 8.065 -5.088 1.00 91.69 318 SER A C 1
ATOM 2652 O O . SER A 1 318 ? -5.768 8.136 -6.013 1.00 91.69 318 SER A O 1
ATOM 2654 N N . CYS A 1 319 ? -3.664 7.866 -5.315 1.00 90.81 319 CYS A N 1
ATOM 2655 C CA . CYS A 1 319 ? -3.140 7.580 -6.653 1.00 90.81 319 CYS A CA 1
ATOM 2656 C C . CYS A 1 319 ? -3.658 6.255 -7.239 1.00 90.81 319 CYS A C 1
ATOM 2658 O O . CYS A 1 319 ? -3.770 6.152 -8.457 1.00 90.81 319 CYS A O 1
ATOM 2660 N N . LEU A 1 320 ? -3.938 5.251 -6.402 1.00 93.56 320 LEU A N 1
ATOM 2661 C CA . LEU A 1 320 ? -4.503 3.957 -6.793 1.00 93.56 320 LEU A CA 1
ATOM 2662 C C . LEU A 1 320 ? -6.028 4.041 -6.966 1.00 93.56 320 LEU A C 1
ATOM 2664 O O . LEU A 1 320 ? -6.545 3.529 -7.955 1.00 93.56 320 LEU A O 1
ATOM 2668 N N . ASP A 1 321 ? -6.744 4.742 -6.087 1.00 93.88 321 ASP A N 1
ATOM 2669 C CA . ASP A 1 321 ? -8.179 5.009 -6.251 1.00 93.88 321 ASP A CA 1
ATOM 2670 C C . ASP A 1 321 ? -8.443 5.815 -7.550 1.00 93.88 321 ASP A C 1
ATOM 2672 O O . ASP A 1 321 ? -9.300 5.428 -8.341 1.00 93.88 321 ASP A O 1
ATOM 2676 N N . GLU A 1 322 ? -7.624 6.835 -7.867 1.00 92.88 322 GLU A N 1
ATOM 2677 C CA . GLU A 1 322 ? -7.664 7.577 -9.149 1.00 92.88 322 GLU A CA 1
ATOM 2678 C C . GLU A 1 322 ? -7.391 6.675 -10.389 1.00 92.88 322 GLU A C 1
ATOM 2680 O O . GLU A 1 322 ? -7.792 7.023 -11.500 1.00 92.88 322 GLU A O 1
ATOM 2685 N N . ILE A 1 323 ? -6.695 5.532 -10.254 1.00 92.75 323 ILE A N 1
ATOM 2686 C CA . ILE A 1 323 ? -6.501 4.549 -11.351 1.00 92.75 323 ILE A CA 1
ATOM 2687 C C . ILE A 1 323 ? -7.724 3.629 -11.469 1.00 92.75 323 ILE A C 1
ATOM 2689 O O . ILE A 1 323 ? -8.160 3.323 -12.580 1.00 92.75 323 ILE A O 1
ATOM 2693 N N . LEU A 1 324 ? -8.284 3.197 -10.337 1.00 94.00 324 LEU A N 1
ATOM 2694 C CA . LEU A 1 324 ? -9.472 2.344 -10.284 1.00 94.00 324 LEU A CA 1
ATOM 2695 C C . LEU A 1 324 ? -10.708 3.062 -10.842 1.00 94.00 324 LEU A C 1
ATOM 2697 O O . LEU A 1 324 ? -11.460 2.475 -11.615 1.00 94.00 324 LEU A O 1
ATOM 2701 N N . GLU A 1 325 ? -10.869 4.351 -10.538 1.00 93.94 325 GLU A N 1
ATOM 2702 C CA . GLU A 1 325 ? -11.907 5.196 -11.132 1.00 93.94 325 GLU A CA 1
ATOM 2703 C C . GLU A 1 325 ? -11.793 5.227 -12.668 1.00 93.94 325 GLU A C 1
ATOM 2705 O O . GLU A 1 325 ? -12.791 5.104 -13.378 1.00 93.94 325 GLU A O 1
ATOM 2710 N N . VAL A 1 326 ? -10.573 5.329 -13.209 1.00 92.75 326 VAL A N 1
ATOM 2711 C CA . VAL A 1 326 ? -10.341 5.302 -14.661 1.00 92.75 326 VAL A CA 1
ATOM 2712 C C . VAL A 1 326 ? -10.695 3.940 -15.270 1.00 92.75 326 VAL A C 1
ATOM 2714 O O . VAL A 1 326 ? -11.332 3.922 -16.320 1.00 92.75 326 VAL A O 1
ATOM 2717 N N . LEU A 1 327 ? -10.359 2.819 -14.622 1.00 91.44 327 LEU A N 1
ATOM 2718 C CA . LEU A 1 327 ? -10.760 1.478 -15.083 1.00 91.44 327 LEU A CA 1
ATOM 2719 C C . LEU A 1 327 ? -12.279 1.293 -15.100 1.00 91.44 327 LEU A C 1
ATOM 2721 O O . LEU A 1 327 ? -12.828 0.809 -16.087 1.00 91.44 327 LEU A O 1
ATOM 2725 N N . ASN A 1 328 ? -12.966 1.707 -14.036 1.00 91.00 328 ASN A N 1
ATOM 2726 C CA . ASN A 1 328 ? -14.417 1.553 -13.931 1.00 91.00 328 ASN A CA 1
ATOM 2727 C C . ASN A 1 328 ? -15.141 2.378 -15.012 1.00 91.00 328 ASN A C 1
ATOM 2729 O O . ASN A 1 328 ? -16.074 1.886 -15.645 1.00 91.00 328 ASN A O 1
ATOM 2733 N N . ASN A 1 329 ? -14.650 3.590 -15.297 1.00 87.31 329 ASN A N 1
ATOM 2734 C CA . ASN A 1 329 ? -15.139 4.417 -16.403 1.00 87.31 329 ASN A CA 1
ATOM 2735 C C . ASN A 1 329 ? -14.818 3.831 -17.795 1.00 87.31 329 ASN A C 1
ATOM 2737 O O . ASN A 1 329 ? -15.581 4.056 -18.729 1.00 87.31 329 ASN A O 1
ATOM 2741 N N . GLN A 1 330 ? -13.716 3.086 -17.958 1.00 80.44 330 GLN A N 1
ATOM 2742 C CA . GLN A 1 330 ? -13.427 2.358 -19.203 1.00 80.44 330 GLN A CA 1
ATOM 2743 C C . GLN A 1 330 ? -14.383 1.172 -19.397 1.00 80.44 330 GLN A C 1
ATOM 2745 O O . GLN A 1 330 ? -14.871 0.977 -20.504 1.00 80.44 330 GLN A O 1
ATOM 2750 N N . GLY A 1 331 ? -14.688 0.414 -18.337 1.00 63.72 331 GLY A N 1
ATOM 2751 C CA . GLY A 1 331 ? -15.642 -0.702 -18.397 1.00 63.72 331 GLY A CA 1
ATOM 2752 C C . GLY A 1 331 ? -17.058 -0.249 -18.762 1.00 63.72 331 GLY A C 1
ATOM 2753 O O . GLY A 1 331 ? -17.656 -0.785 -19.690 1.00 63.72 331 GLY A O 1
ATOM 2754 N N . ALA A 1 332 ? -17.554 0.807 -18.108 1.00 58.00 332 ALA A N 1
ATOM 2755 C CA . ALA A 1 332 ? -18.876 1.378 -18.387 1.00 58.00 332 ALA A CA 1
ATOM 2756 C C . ALA A 1 332 ? -19.030 1.939 -19.819 1.00 58.00 332 ALA A C 1
ATOM 2758 O O . ALA A 1 332 ? -20.148 2.086 -20.302 1.00 58.00 332 ALA A O 1
ATOM 2759 N N . ALA A 1 333 ? -17.924 2.235 -20.510 1.00 51.50 333 ALA A N 1
ATOM 2760 C CA . ALA A 1 333 ? -17.915 2.715 -21.894 1.00 51.50 333 ALA A CA 1
ATOM 2761 C C . ALA A 1 333 ? -17.921 1.587 -22.953 1.00 51.50 333 ALA A C 1
ATOM 2763 O O . ALA A 1 333 ? -17.772 1.875 -24.138 1.00 51.50 333 ALA A O 1
ATOM 2764 N N . VAL A 1 334 ? -18.054 0.320 -22.537 1.00 47.59 334 VAL A N 1
ATOM 2765 C CA . VAL A 1 334 ? -18.136 -0.867 -23.418 1.00 47.59 334 VAL A CA 1
ATOM 2766 C C . VAL A 1 334 ? -19.518 -1.547 -23.343 1.00 47.59 334 VAL A C 1
ATOM 2768 O O . VAL A 1 334 ? -19.809 -2.448 -24.125 1.00 47.59 334 VAL A O 1
ATOM 2771 N N . GLU A 1 335 ? -20.395 -1.096 -22.439 1.00 39.72 335 GLU A N 1
ATOM 2772 C CA . GLU A 1 335 ? -21.768 -1.606 -22.252 1.00 39.72 335 GLU A CA 1
ATOM 2773 C C . GLU A 1 335 ? -22.853 -0.641 -22.797 1.00 39.72 335 GLU A C 1
ATOM 2775 O O . GLU A 1 335 ? -24.024 -0.747 -22.426 1.00 39.72 335 GLU A O 1
ATOM 2780 N N . LEU A 1 336 ? -22.462 0.292 -23.681 1.00 34.94 336 LEU A N 1
ATOM 2781 C CA . LEU A 1 336 ? -23.304 1.281 -24.379 1.00 34.94 336 LEU A CA 1
ATOM 2782 C C . LEU A 1 336 ? -23.022 1.283 -25.892 1.00 34.94 336 LEU A C 1
ATOM 2784 O O . LEU A 1 336 ? -24.004 1.450 -26.648 1.00 34.94 336 LEU A O 1
#

pLDDT: mean 70.99, std 18.6, range [27.86, 94.0]

Sequence (336 aa):
MPYSEFDPDDFGPNECYVEEIDDYTLLSPQCCICGYGFCLETTDFNVNRHCTQIRKGVIAGIRKAHRLEDLSPFMQRGWWVLRQMRVSVPRSNVGFFHVPLQKDDGLIYEPRTKKDKQKTVYPEVQNPFKDPRSSHEWVGYSVHARCWELLTYHELGVIAERDMTALMAAVRQRCRKSMTRLNNPLPHEFREDPVRTTCVSKAVGLELKHSDKTRLKNNTTVRRSRRQQASQCRLRNFPWEILYMILDYLPSQAVANVEQALRLQFGNTFWRSRISAKLFHEIDDIVDKYPDWRRLYLTLERWLERSKAFTTRRFLLSCLDEILEVLNNQGAAVEL

Secondary structure (DSSP, 8-state):
-------S----S---------TTS----B-TTT--BSSS-TT-TTTGGGSS-B-TTPPPEEEEGGGTTT-TTBSS--TTT-EE--EE--S----S--EESSTTEEEESS--SHHHHTTEE--EE--SSSPPPTT-SSEEPPEEHHHHHHHHTSHHHHHHHH-HHHHHHHHHHHHHHTGGGTTPPP-TT--S-SSS-HHHHHHHHHHHHHHHHHHHHHTT--------PPP--GGGGS-HHHHHHHHHTS-HHHHHHHHHHHT---HHHHHHHTS-TTT-GGGTT--S----HHHHHHHHHHHHTT-HHHHHHHHHHHHHHHHHHHHHHHHHTS--

Organism: Aspergillus carbonarius (strain ITEM 5010) (NCBI:txid602072)

Foldseek 3Di:
DDDDDDDDPPDDDDPDPPPPPPPVPPPQAAALLQLAHLFFDPPCPPPGVQLLAFDPPDDFFKDFPVVPCCVNGGRAPFLSNDWDKDKDFDDDDDDLDKDFPDPGMGGRRDHDDPVRVVRIDHFDADDLQDDDDPHGTIHIHTHRPLLVVLCCLPPNVVVCVVPVPLLSVLSSVLCNVCVVPNPDHPPPQRSAALRPHVLLVVLVVVQLVVQVVVVVVVVVDPDDPPPDDFDPDPLVVDDLVVVLVVCLPDDLVVVVVCCVVRVNDNDLVSLVVNDDCSLCVVCVVPDPDRGPSSSSSVSVVVVCVPDVSSVVSVSSVVSVVSSVVSSVVVVVVVVD

InterPro domains:
  IPR036047 F-box-like domain superfamily [SSF81383] (224-304)

Radius of gyration: 28.15 Å; chains: 1; bounding box: 85×61×86 Å